Protein AF-A0A9Q1EXV3-F1 (afdb_monomer)

Radius of gyration: 51.75 Å; Cα contacts (8 Å, |Δi|>4): 127; chains: 1; bounding box: 90×43×145 Å

Secondary structure (DSSP, 8-state):
-HHHHHHHHHHHTT--TT--S--HHHHHHHTTS-SSHHHHHHHHHHHHHHHHT-TT--HHHHHHHHHHHHHHHHHHHHHHHHHHHHHHHHHHHHHHHHHHHHHHHHHHHHHHHHHHHHHHHTT--EEEEEE-S-TT-GGG-EEEEEE----SEEEEESTTTT--HHHHHHHHHHHHHHHTSTTSPEEEEE-S---TT----TT---------TTPPPGGG--HHHHHHHHHHHHHHHH--

Structure (mmCIF, N/CA/C/O backbone):
data_AF-A0A9Q1EXV3-F1
#
_entry.id   AF-A0A9Q1EXV3-F1
#
loop_
_atom_site.group_PDB
_atom_site.id
_atom_site.type_symbol
_atom_site.label_atom_id
_atom_site.label_alt_id
_atom_site.label_comp_id
_atom_site.label_asym_id
_atom_site.label_entity_id
_atom_site.label_seq_id
_atom_site.pdbx_PDB_ins_code
_atom_site.Cartn_x
_atom_site.Cartn_y
_atom_site.Cartn_z
_atom_site.occupancy
_atom_site.B_iso_or_equiv
_atom_site.auth_seq_id
_atom_site.auth_comp_id
_atom_site.auth_asym_id
_atom_site.auth_atom_id
_atom_site.pdbx_PDB_model_num
ATOM 1 N N . MET A 1 1 ? -59.662 -14.100 84.048 1.00 51.66 1 MET A N 1
ATOM 2 C CA . MET A 1 1 ? -59.036 -13.474 82.858 1.00 51.66 1 MET A CA 1
ATOM 3 C C . MET A 1 1 ? -57.680 -12.837 83.176 1.00 51.66 1 MET A C 1
ATOM 5 O O . MET A 1 1 ? -56.745 -13.067 82.423 1.00 51.66 1 MET A O 1
ATOM 9 N N . CYS A 1 2 ? -57.531 -12.110 84.291 1.00 56.88 2 CYS A N 1
ATOM 10 C CA . CYS A 1 2 ? -56.305 -11.353 84.589 1.00 56.88 2 CYS A CA 1
ATOM 11 C C . CYS A 1 2 ? -55.056 -12.191 84.931 1.00 56.88 2 CYS A C 1
ATOM 13 O O . CYS A 1 2 ? -53.964 -11.798 84.540 1.00 56.88 2 CYS A O 1
ATOM 15 N N . GLU A 1 3 ? -55.179 -13.355 85.583 1.00 68.06 3 GLU A N 1
ATOM 16 C CA . GLU A 1 3 ? -54.004 -14.194 85.910 1.00 68.06 3 GLU A CA 1
ATOM 17 C C . GLU A 1 3 ? -53.262 -14.705 84.665 1.00 68.06 3 GLU A C 1
ATOM 19 O O . GLU A 1 3 ? -52.033 -14.729 84.638 1.00 68.06 3 GLU A O 1
ATOM 24 N N . GLY A 1 4 ? -53.994 -15.066 83.605 1.00 73.69 4 GLY A N 1
ATOM 25 C CA . GLY A 1 4 ? -53.397 -15.530 82.349 1.00 73.69 4 GLY A CA 1
ATOM 26 C C . GLY A 1 4 ? -52.678 -14.416 81.584 1.00 73.69 4 GLY A C 1
ATOM 27 O O . GLY A 1 4 ? -51.602 -14.642 81.033 1.00 73.69 4 GLY A O 1
ATOM 28 N N . LEU A 1 5 ? -53.241 -13.203 81.594 1.00 76.25 5 LEU A N 1
ATOM 29 C CA . LEU A 1 5 ? -52.625 -12.022 80.982 1.00 76.25 5 LEU A CA 1
ATOM 30 C C . LEU A 1 5 ? -51.374 -11.586 81.747 1.00 76.25 5 LEU A C 1
ATOM 32 O O . LEU A 1 5 ? -50.358 -11.290 81.127 1.00 76.25 5 LEU A O 1
ATOM 36 N N . LEU A 1 6 ? -51.419 -11.625 83.081 1.00 72.38 6 LEU A N 1
ATOM 37 C CA . LEU A 1 6 ? -50.270 -11.307 83.924 1.00 72.38 6 LEU A CA 1
ATOM 38 C C . LEU A 1 6 ? -49.128 -12.309 83.719 1.00 72.38 6 LEU A C 1
ATOM 40 O O . LEU A 1 6 ? -47.974 -11.903 83.619 1.00 72.38 6 LEU A O 1
ATOM 44 N N . LYS A 1 7 ? -49.439 -13.607 83.604 1.00 76.94 7 LYS A N 1
ATOM 45 C CA . LYS A 1 7 ? -48.442 -14.641 83.297 1.00 76.94 7 LYS A CA 1
ATOM 46 C C . LYS A 1 7 ? -47.779 -14.391 81.939 1.00 76.94 7 LYS A C 1
ATOM 48 O O . LYS A 1 7 ? -46.559 -14.343 81.858 1.00 76.94 7 LYS A O 1
ATOM 53 N N . LYS A 1 8 ? -48.579 -14.125 80.903 1.00 78.56 8 LYS A N 1
ATOM 54 C CA . LYS A 1 8 ? -48.081 -13.835 79.552 1.00 78.56 8 LYS A CA 1
ATOM 55 C C . LYS A 1 8 ? -47.239 -12.554 79.497 1.00 78.56 8 LYS A C 1
ATOM 57 O O . LYS A 1 8 ? -46.225 -12.529 78.812 1.00 78.56 8 LYS A O 1
ATOM 62 N N . ALA A 1 9 ? -47.635 -11.508 80.223 1.00 74.44 9 ALA A N 1
ATOM 63 C CA . ALA A 1 9 ? -46.867 -10.269 80.318 1.00 74.44 9 ALA A CA 1
ATOM 64 C C . ALA A 1 9 ? -45.512 -10.489 81.009 1.00 74.44 9 ALA A C 1
ATOM 66 O O . ALA A 1 9 ? -44.501 -9.983 80.532 1.00 74.44 9 ALA A O 1
ATOM 67 N N . LYS A 1 10 ? -45.469 -11.293 82.082 1.00 77.12 10 LYS A N 1
ATOM 68 C CA . LYS A 1 10 ? -44.211 -11.671 82.745 1.00 77.12 10 LYS A CA 1
ATOM 69 C C . LYS A 1 10 ? -43.288 -12.459 81.818 1.00 77.12 10 LYS A C 1
ATOM 71 O O . LYS A 1 10 ? -42.109 -12.133 81.746 1.00 77.12 10 LYS A O 1
ATOM 76 N N . ASP A 1 11 ? -43.832 -13.411 81.064 1.00 78.94 11 ASP A N 1
ATOM 77 C CA . ASP A 1 11 ? -43.059 -14.206 80.104 1.00 78.94 11 ASP A CA 1
ATOM 78 C C . ASP A 1 11 ? -42.462 -13.323 78.986 1.00 78.94 11 ASP A C 1
ATOM 80 O O . ASP A 1 11 ? -41.287 -13.452 78.653 1.00 78.94 11 ASP A O 1
ATOM 84 N N . VAL A 1 12 ? -43.239 -12.379 78.436 1.00 79.31 12 VAL A N 1
ATOM 85 C CA . VAL A 1 12 ? -42.783 -11.451 77.376 1.00 79.31 12 VAL A CA 1
ATOM 86 C C . VAL A 1 12 ? -41.754 -10.444 77.893 1.00 79.31 12 VAL A C 1
ATOM 88 O O . VAL A 1 12 ? -40.794 -10.131 77.193 1.00 79.31 12 VAL A O 1
ATOM 91 N N . CYS A 1 13 ? -41.917 -9.966 79.126 1.00 76.94 13 CYS A N 1
ATOM 92 C CA . CYS A 1 13 ? -40.950 -9.087 79.785 1.00 76.94 13 CYS A CA 1
ATOM 93 C C . CYS A 1 13 ? -39.744 -9.849 80.370 1.00 76.94 13 CYS A C 1
ATOM 95 O O . CYS A 1 13 ? -38.928 -9.237 81.059 1.00 76.94 13 CYS A O 1
ATOM 97 N N . ASN A 1 14 ? -39.635 -11.161 80.111 1.00 75.94 14 ASN A N 1
ATOM 98 C CA . ASN A 1 14 ? -38.581 -12.052 80.598 1.00 75.94 14 ASN A CA 1
ATOM 99 C C . ASN A 1 14 ? -38.391 -11.996 82.133 1.00 75.94 14 ASN A C 1
ATOM 101 O O . ASN A 1 14 ? -37.267 -11.998 82.632 1.00 75.94 14 ASN A O 1
ATOM 105 N N . MET A 1 15 ? -39.500 -11.898 82.874 1.00 75.62 15 MET A N 1
ATOM 106 C CA . MET A 1 15 ? -39.543 -11.825 84.339 1.00 75.62 15 MET A CA 1
ATOM 107 C C . MET A 1 15 ? -39.702 -13.229 84.945 1.00 75.62 15 MET A C 1
ATOM 109 O O . MET A 1 15 ? -40.628 -13.962 84.592 1.00 75.62 15 MET A O 1
ATOM 113 N N . GLY A 1 16 ? -38.828 -13.608 85.881 1.00 72.88 16 GLY A N 1
ATOM 114 C CA . GLY A 1 16 ? -38.825 -14.926 86.522 1.00 72.88 16 GLY A CA 1
ATOM 115 C C . GLY A 1 16 ? -39.923 -15.125 87.580 1.00 72.88 16 GLY A C 1
ATOM 116 O O . GLY A 1 16 ? -40.639 -14.198 87.973 1.00 72.88 16 GLY A O 1
ATOM 117 N N . GLN A 1 17 ? -40.052 -16.358 88.094 1.00 60.47 17 GLN A N 1
ATOM 118 C CA . GLN A 1 17 ? -40.941 -16.680 89.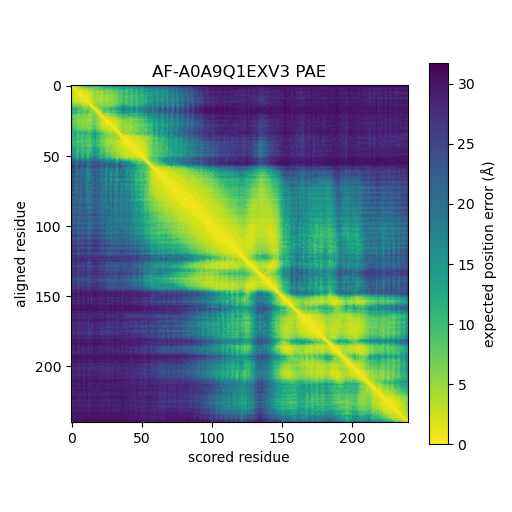223 1.00 60.47 17 GLN A CA 1
ATOM 119 C C . GLN A 1 17 ? -40.405 -16.055 90.522 1.00 60.47 17 GLN A C 1
ATOM 121 O O . GLN A 1 17 ? -39.678 -16.691 91.278 1.00 60.47 17 GLN A O 1
ATOM 126 N N . GLY A 1 18 ? -40.755 -14.794 90.768 1.00 65.50 18 GLY A N 1
ATOM 127 C CA . GLY A 1 18 ? -40.335 -14.046 91.956 1.00 65.50 18 GLY A CA 1
ATOM 128 C C . GLY A 1 18 ? -40.082 -12.564 91.693 1.00 65.50 18 GLY A C 1
ATOM 129 O O . GLY A 1 18 ? -40.074 -11.780 92.637 1.00 65.50 18 GLY A O 1
ATOM 130 N N . ASP A 1 19 ? -39.959 -12.166 90.425 1.00 67.31 19 ASP A N 1
ATOM 131 C CA . ASP A 1 19 ? -39.763 -10.766 90.065 1.00 67.31 19 ASP A CA 1
ATOM 132 C C . ASP A 1 19 ? -41.068 -9.977 90.227 1.00 67.31 19 ASP A C 1
ATOM 134 O O . ASP A 1 19 ? -42.124 -10.321 89.674 1.00 67.31 19 ASP A O 1
ATOM 138 N N . VAL A 1 20 ? -40.988 -8.911 91.028 1.00 65.56 20 VAL A N 1
ATOM 139 C CA . VAL A 1 20 ? -42.114 -8.017 91.344 1.00 65.56 20 VAL A CA 1
ATOM 140 C C . VAL A 1 20 ? -42.039 -6.715 90.538 1.00 65.56 20 VAL A C 1
ATOM 142 O O . VAL A 1 20 ? -43.069 -6.091 90.300 1.00 65.56 20 VAL A O 1
ATOM 145 N N . ALA A 1 21 ? -40.848 -6.327 90.067 1.00 70.12 21 ALA A N 1
ATOM 146 C CA . ALA A 1 21 ? -40.614 -5.072 89.355 1.00 70.12 21 ALA A CA 1
ATOM 147 C C . ALA A 1 21 ? -40.213 -5.314 87.894 1.00 70.12 21 ALA A C 1
ATOM 149 O O . ALA A 1 21 ? -39.339 -6.130 87.606 1.00 70.12 21 ALA A O 1
ATOM 150 N N . VAL A 1 22 ? -40.862 -4.593 86.977 1.00 73.75 22 VAL A N 1
ATOM 151 C CA . VAL A 1 22 ? -40.539 -4.600 85.544 1.00 73.75 22 VAL A CA 1
ATOM 152 C C . VAL A 1 22 ? -39.124 -4.028 85.350 1.00 73.75 22 VAL A C 1
ATOM 154 O O . VAL A 1 22 ? -38.805 -3.023 85.989 1.00 73.75 22 VAL A O 1
ATOM 157 N N . PRO A 1 23 ? -38.280 -4.621 84.483 1.00 80.12 23 PRO A N 1
ATOM 158 C CA . PRO A 1 23 ? -36.945 -4.105 84.192 1.00 80.12 23 PRO A CA 1
ATOM 159 C C . PRO A 1 23 ? -36.931 -2.600 83.887 1.00 80.12 23 PRO A C 1
ATOM 161 O O . PRO A 1 23 ? -37.773 -2.099 83.143 1.00 80.12 23 PRO A O 1
ATOM 164 N N . GLU A 1 24 ? -35.939 -1.884 84.415 1.00 76.62 24 GLU A N 1
ATOM 165 C CA . GLU A 1 24 ? -35.868 -0.413 84.377 1.00 76.62 24 GLU A CA 1
ATOM 166 C C . GLU A 1 24 ? -35.909 0.162 82.948 1.00 76.62 24 GLU A C 1
ATOM 168 O O . GLU A 1 24 ? -36.574 1.163 82.689 1.00 76.62 24 GLU A O 1
ATOM 173 N N . HIS A 1 25 ? -35.296 -0.536 81.984 1.00 77.44 25 HIS A N 1
ATOM 174 C CA . HIS A 1 25 ? -35.336 -0.167 80.565 1.00 77.44 25 HIS A CA 1
ATOM 175 C C . HIS A 1 25 ? -36.746 -0.249 79.957 1.00 77.44 25 HIS A C 1
ATOM 177 O O . HIS A 1 25 ? -37.114 0.584 79.130 1.00 77.44 25 HIS A O 1
ATOM 183 N N . LEU A 1 26 ? -37.554 -1.223 80.384 1.00 75.88 26 LEU A N 1
ATOM 184 C CA . LEU A 1 26 ? -38.948 -1.337 79.969 1.00 75.88 26 LEU A CA 1
ATOM 185 C C . LEU A 1 26 ? -39.803 -0.298 80.686 1.00 75.88 26 LEU A C 1
ATOM 187 O O . LEU A 1 26 ? -40.702 0.264 80.076 1.00 75.88 26 LEU A O 1
ATOM 191 N N . HIS A 1 27 ? -39.505 0.020 81.947 1.00 77.06 27 HIS A N 1
ATOM 192 C CA . HIS A 1 27 ? -40.224 1.066 82.669 1.00 77.06 27 HIS A CA 1
ATOM 193 C C . HIS A 1 27 ? -40.039 2.446 82.017 1.00 77.06 27 HIS A C 1
ATOM 195 O O . HIS A 1 27 ? -41.015 3.173 81.821 1.00 77.06 27 HIS A O 1
ATOM 201 N N . ALA A 1 28 ? -38.814 2.767 81.591 1.00 80.12 28 ALA A N 1
ATOM 202 C CA . ALA A 1 28 ? -38.524 3.972 80.818 1.00 80.12 28 ALA A CA 1
ATOM 203 C C . ALA A 1 28 ? -39.264 3.995 79.467 1.00 80.12 28 ALA A C 1
ATOM 205 O O . ALA A 1 28 ? -39.762 5.044 79.066 1.00 80.12 28 ALA A O 1
ATOM 206 N N . ALA A 1 29 ? -39.380 2.847 78.791 1.00 79.62 29 ALA A N 1
ATOM 207 C CA . ALA A 1 29 ? -40.107 2.729 77.526 1.00 79.62 29 ALA A CA 1
ATOM 208 C C . ALA A 1 29 ? -41.633 2.852 77.704 1.00 79.62 29 ALA A C 1
ATOM 210 O O . ALA A 1 29 ? -42.280 3.591 76.968 1.00 79.62 29 ALA A O 1
ATOM 211 N N . PHE A 1 30 ? -42.213 2.192 78.713 1.00 78.94 30 PHE A N 1
ATOM 212 C CA . PHE A 1 30 ? -43.647 2.269 79.015 1.00 78.94 30 PHE A CA 1
ATOM 213 C C . PHE A 1 30 ? -44.071 3.658 79.502 1.00 78.94 30 PHE A C 1
ATOM 215 O O . PHE A 1 30 ? -45.200 4.062 79.253 1.00 78.94 30 PHE A O 1
ATOM 222 N N . SER A 1 31 ? -43.168 4.418 80.129 1.00 79.88 31 SER A N 1
ATOM 223 C CA . SER A 1 31 ? -43.440 5.801 80.556 1.00 79.88 31 SER A CA 1
ATOM 224 C C . SER A 1 31 ? -43.590 6.786 79.389 1.00 79.88 31 SER A C 1
ATOM 226 O O . SER A 1 31 ? -44.081 7.893 79.590 1.00 79.88 31 SER A O 1
ATOM 228 N N . GLN A 1 32 ? -43.157 6.410 78.182 1.00 82.56 32 GLN A N 1
ATOM 229 C CA . GLN A 1 32 ? -43.327 7.211 76.963 1.00 82.56 32 GLN A CA 1
ATOM 230 C C . GLN A 1 32 ? -44.634 6.890 76.226 1.00 82.56 32 GLN A C 1
ATOM 232 O O . GLN A 1 32 ? -44.956 7.559 75.245 1.00 82.56 32 GLN A O 1
ATOM 237 N N . LEU A 1 33 ? -45.368 5.863 76.666 1.00 81.00 33 LEU A N 1
ATOM 238 C CA . LEU A 1 33 ? -46.620 5.444 76.049 1.00 81.00 33 LEU A CA 1
ATOM 239 C C . LEU A 1 33 ? -47.828 6.132 76.708 1.00 81.00 33 LEU A C 1
ATOM 241 O O . LEU A 1 33 ? -47.744 6.558 77.862 1.00 81.00 33 LEU A O 1
ATOM 245 N N . PRO A 1 34 ? -48.956 6.243 75.986 1.00 83.44 34 PRO A N 1
ATOM 246 C CA . PRO A 1 34 ? -50.179 6.829 76.519 1.00 83.44 34 PRO A CA 1
ATOM 247 C C . PRO A 1 34 ? -50.691 6.096 77.767 1.00 83.44 34 PRO A C 1
ATOM 249 O O . PRO A 1 34 ? -50.491 4.892 77.935 1.00 83.44 34 PRO A O 1
ATOM 252 N N . GLY A 1 35 ? -51.363 6.831 78.655 1.00 82.12 35 GLY A N 1
ATOM 253 C CA . GLY A 1 35 ? -51.758 6.338 79.978 1.00 82.12 35 GLY A CA 1
ATOM 254 C C . GLY A 1 35 ? -53.009 5.457 79.981 1.00 82.12 35 GLY A C 1
ATOM 255 O O . GLY A 1 35 ? -53.370 4.918 81.029 1.00 82.12 35 GLY A O 1
ATOM 256 N N . THR A 1 36 ? -53.684 5.320 78.837 1.00 86.19 36 THR A N 1
ATOM 257 C CA . THR A 1 36 ? -54.934 4.565 78.709 1.00 86.19 36 THR A CA 1
ATOM 258 C C . THR A 1 36 ? -54.850 3.512 77.608 1.00 86.19 36 THR A C 1
ATOM 260 O O . THR A 1 36 ? -54.187 3.697 76.588 1.00 86.19 36 THR A O 1
ATOM 263 N N . LEU A 1 37 ? -55.538 2.385 77.817 1.00 80.75 37 LEU A N 1
ATOM 264 C CA . LEU A 1 37 ? -55.629 1.309 76.824 1.00 80.75 37 LEU A CA 1
ATOM 265 C C . LEU A 1 37 ? -56.230 1.810 75.505 1.00 80.75 37 LEU A C 1
ATOM 267 O O . LEU A 1 37 ? -55.728 1.458 74.445 1.00 80.75 37 LEU A O 1
ATOM 271 N N . ASP A 1 38 ? -57.232 2.688 75.586 1.00 84.50 38 ASP A N 1
ATOM 272 C CA . ASP A 1 38 ? -57.909 3.248 74.416 1.00 84.50 38 ASP A CA 1
ATOM 273 C C . ASP A 1 38 ? -56.962 4.088 73.540 1.00 84.50 38 ASP A C 1
ATOM 275 O O . ASP A 1 38 ? -57.004 3.992 72.316 1.00 84.50 38 ASP A O 1
ATOM 279 N N . GLU A 1 39 ? -56.064 4.877 74.142 1.00 85.56 39 GLU A N 1
ATOM 280 C CA . GLU A 1 39 ? -55.060 5.656 73.402 1.00 85.56 39 GLU A CA 1
ATOM 281 C C . GLU A 1 39 ? -53.984 4.761 72.767 1.00 85.56 39 GLU A C 1
ATOM 283 O O . GLU A 1 39 ? -53.549 5.017 71.643 1.00 85.56 39 GLU A O 1
ATOM 288 N N . ILE A 1 40 ? -53.573 3.688 73.454 1.00 85.25 40 ILE A N 1
ATOM 289 C CA . ILE A 1 40 ? -52.629 2.700 72.908 1.00 85.25 40 ILE A CA 1
ATOM 290 C C . ILE A 1 40 ? -53.252 1.978 71.709 1.00 85.25 40 ILE A C 1
ATOM 292 O O . ILE A 1 40 ? -52.602 1.842 70.671 1.00 85.25 40 ILE A O 1
ATOM 296 N N . ASP A 1 41 ? -54.509 1.550 71.827 1.00 86.12 41 ASP A N 1
ATOM 297 C CA . ASP A 1 41 ? -55.235 0.893 70.740 1.00 86.12 41 ASP A CA 1
ATOM 298 C C . ASP A 1 41 ? -55.485 1.854 69.569 1.00 86.12 41 ASP A C 1
ATOM 300 O O . ASP A 1 41 ? -55.365 1.450 68.409 1.00 86.12 41 ASP A O 1
ATOM 304 N N . ALA A 1 42 ? -55.743 3.139 69.840 1.00 87.75 42 ALA A N 1
ATOM 305 C CA . ALA A 1 42 ? -55.858 4.170 68.811 1.00 87.75 42 ALA A CA 1
ATOM 306 C C . ALA A 1 42 ? -54.543 4.362 68.035 1.00 87.75 42 ALA A C 1
ATOM 308 O O . ALA A 1 42 ? -54.558 4.321 66.804 1.00 87.75 42 ALA A O 1
ATOM 309 N N . HIS A 1 43 ? -53.406 4.485 68.731 1.00 86.31 43 HIS A N 1
ATOM 310 C CA . HIS A 1 43 ? -52.082 4.588 68.102 1.00 86.31 43 HIS A CA 1
ATOM 311 C C . HIS A 1 43 ? -51.725 3.325 67.304 1.00 86.31 43 HIS A C 1
ATOM 313 O O . HIS A 1 43 ? -51.197 3.408 66.193 1.00 86.31 43 HIS A O 1
ATOM 319 N N . LEU A 1 44 ? -52.035 2.141 67.842 1.00 87.38 44 LEU A N 1
ATOM 320 C CA . LEU A 1 44 ? -51.820 0.871 67.149 1.00 87.38 44 LEU A CA 1
ATOM 321 C C . LEU A 1 44 ? -52.644 0.806 65.858 1.00 87.38 44 LEU A C 1
ATOM 323 O O . LEU A 1 44 ? -52.150 0.351 64.825 1.00 87.38 44 LEU A O 1
ATOM 327 N N . ASN A 1 45 ? -53.900 1.248 65.916 1.00 87.81 45 ASN A N 1
ATOM 328 C CA . ASN A 1 45 ? -54.802 1.242 64.774 1.00 87.81 45 ASN A CA 1
ATOM 329 C C . ASN A 1 45 ? -54.406 2.284 63.716 1.00 87.81 45 ASN A C 1
ATOM 331 O O . ASN A 1 45 ? -54.487 1.993 62.523 1.00 87.81 45 ASN A O 1
ATOM 335 N N . GLU A 1 46 ? -53.933 3.461 64.130 1.00 88.31 46 GLU A N 1
ATOM 336 C CA . GLU A 1 46 ? -53.386 4.486 63.236 1.00 88.31 46 GLU A CA 1
ATOM 337 C C . GLU A 1 46 ? -52.154 3.968 62.483 1.00 88.31 46 GLU A C 1
ATOM 339 O O . GLU A 1 46 ? -52.117 4.015 61.253 1.00 88.31 46 GLU A O 1
ATOM 344 N N . GLU A 1 47 ? -51.179 3.392 63.192 1.00 83.81 47 GLU A N 1
ATOM 345 C CA . GLU A 1 47 ? -49.969 2.840 62.573 1.00 83.81 47 GLU A CA 1
ATOM 346 C C . GLU A 1 47 ? -50.272 1.643 61.660 1.00 83.81 47 GLU A C 1
ATOM 348 O O . GLU A 1 47 ? -49.706 1.538 60.569 1.00 83.81 47 GLU A O 1
ATOM 353 N N . ARG A 1 48 ? -51.215 0.771 62.045 1.00 84.31 48 ARG A N 1
ATOM 354 C CA . ARG A 1 48 ? -51.693 -0.318 61.175 1.00 84.31 48 ARG A CA 1
ATOM 355 C C . ARG A 1 48 ? -52.358 0.216 59.915 1.00 84.31 48 ARG A C 1
ATOM 357 O O . ARG A 1 48 ? -51.994 -0.209 58.825 1.00 84.31 48 ARG A O 1
ATOM 364 N N . SER A 1 49 ? -53.255 1.190 60.048 1.00 82.19 49 SER A N 1
ATOM 365 C CA . SER A 1 49 ? -53.926 1.818 58.904 1.00 82.19 49 SER A CA 1
ATOM 366 C C . SER A 1 49 ? -52.914 2.488 57.969 1.00 82.19 49 SER A C 1
ATOM 368 O O . SER A 1 49 ? -53.040 2.408 56.748 1.00 82.19 49 SER A O 1
ATOM 370 N N . ARG A 1 50 ? -51.865 3.107 58.527 1.00 82.31 50 ARG A N 1
ATOM 371 C CA . ARG A 1 50 ? -50.786 3.743 57.760 1.00 82.31 50 ARG A CA 1
ATOM 372 C C . ARG A 1 50 ? -49.945 2.717 56.996 1.00 82.31 50 ARG A C 1
ATOM 374 O O . ARG A 1 50 ? -49.598 2.964 55.843 1.00 82.31 50 ARG A O 1
ATOM 381 N N . ALA A 1 51 ? -49.663 1.565 57.606 1.00 75.69 51 ALA A N 1
ATOM 382 C CA . ALA A 1 51 ? -48.979 0.449 56.955 1.00 75.69 51 ALA A CA 1
ATOM 383 C C . ALA A 1 51 ? -49.845 -0.212 55.866 1.00 75.69 51 ALA A C 1
ATOM 385 O O . ALA A 1 51 ? -49.348 -0.512 54.783 1.00 75.69 51 ALA A O 1
ATOM 386 N N . GLU A 1 52 ? -51.144 -0.384 56.113 1.00 73.81 52 GLU A N 1
ATOM 387 C CA . GLU A 1 52 ? -52.101 -0.952 55.153 1.00 73.81 52 GLU A CA 1
ATOM 388 C C . GLU A 1 52 ? -52.354 -0.025 53.952 1.00 73.81 52 GLU A C 1
ATOM 390 O O . GLU A 1 52 ? -52.566 -0.500 52.836 1.00 73.81 52 GLU A O 1
ATOM 395 N N . CYS A 1 53 ? -52.247 1.297 54.134 1.00 69.62 53 CYS A N 1
ATOM 396 C CA . CYS A 1 53 ? -52.283 2.267 53.033 1.00 69.62 53 CYS A CA 1
ATOM 397 C C . CYS A 1 53 ? -51.076 2.163 52.079 1.00 69.62 53 CYS A C 1
ATOM 399 O O . CYS A 1 53 ? -51.113 2.739 50.987 1.00 69.62 53 CYS A O 1
ATOM 401 N N . PHE A 1 54 ? -50.017 1.426 52.438 1.00 65.81 54 PHE A N 1
ATOM 402 C CA . PHE A 1 54 ? -48.830 1.225 51.604 1.00 65.81 54 PHE A CA 1
ATOM 403 C C . PHE A 1 54 ? -49.088 0.177 50.503 1.00 65.81 54 PHE A C 1
ATOM 405 O O . PHE A 1 54 ? -48.498 -0.896 50.449 1.00 65.81 54 PHE A O 1
ATOM 412 N N . THR A 1 55 ? -49.994 0.504 49.583 1.00 61.97 55 THR A N 1
ATOM 413 C CA . THR A 1 55 ? -50.477 -0.380 48.502 1.00 61.97 55 THR A CA 1
ATOM 414 C C . THR A 1 55 ? -49.473 -0.601 47.358 1.00 61.97 55 THR A C 1
ATOM 416 O O . THR A 1 55 ? -49.734 -1.389 46.452 1.00 61.97 55 THR A O 1
ATOM 419 N N . GLY A 1 56 ? -48.319 0.077 47.387 1.00 60.25 56 GLY A N 1
ATOM 420 C CA . GLY A 1 56 ? -47.320 0.065 46.310 1.00 60.25 56 GLY A CA 1
ATOM 421 C C . GLY A 1 56 ? -46.150 -0.910 46.485 1.00 60.25 56 GLY A C 1
ATOM 422 O O . GLY A 1 56 ? -45.412 -1.132 45.528 1.00 60.25 56 GLY A O 1
ATOM 423 N N . VAL A 1 57 ? -45.960 -1.502 47.669 1.00 61.34 57 VAL A N 1
ATOM 424 C CA . VAL A 1 57 ? -44.881 -2.476 47.912 1.00 61.34 57 VAL A CA 1
ATOM 425 C C . VAL A 1 57 ? -45.492 -3.843 48.150 1.00 61.34 57 VAL A C 1
ATOM 427 O O . VAL A 1 57 ? -45.774 -4.253 49.272 1.00 61.34 57 VAL A O 1
ATOM 430 N N . SER A 1 58 ? -45.719 -4.548 47.046 1.00 70.12 58 SER A N 1
ATOM 431 C CA . SER A 1 58 ? -46.026 -5.972 47.070 1.00 70.12 58 SER A CA 1
ATOM 432 C C . SER A 1 58 ? -44.733 -6.783 46.969 1.00 70.12 58 SER A C 1
ATOM 434 O O . SER A 1 58 ? -43.736 -6.326 46.403 1.00 70.12 58 SER A O 1
ATOM 436 N N . ALA A 1 59 ? -44.749 -8.016 47.480 1.00 77.56 59 ALA A N 1
ATOM 437 C CA . ALA A 1 59 ? -43.620 -8.940 47.345 1.00 77.56 59 ALA A CA 1
ATOM 438 C C . ALA A 1 59 ? -43.193 -9.135 45.874 1.00 77.56 59 ALA A C 1
ATOM 440 O O . ALA A 1 59 ? -42.006 -9.275 45.595 1.00 77.56 59 ALA A O 1
ATOM 441 N N . ALA A 1 60 ? -44.141 -9.043 44.934 1.00 81.75 60 ALA A N 1
ATOM 442 C CA . ALA A 1 60 ? -43.881 -9.134 43.499 1.00 81.75 60 ALA A CA 1
ATOM 443 C C . ALA A 1 60 ? -43.022 -7.973 42.963 1.00 81.75 60 ALA A C 1
ATOM 445 O O . ALA A 1 60 ? -42.172 -8.194 42.106 1.00 81.75 60 ALA A O 1
ATOM 446 N N . VAL A 1 61 ? -43.191 -6.749 43.483 1.00 81.94 61 VAL A N 1
ATOM 447 C CA . VAL A 1 61 ? -42.374 -5.586 43.081 1.00 81.94 61 VAL A CA 1
ATOM 448 C C . VAL A 1 61 ? -40.929 -5.748 43.554 1.00 81.94 61 VAL A C 1
ATOM 450 O O . VAL A 1 61 ? -39.995 -5.433 42.818 1.00 81.94 61 VAL A O 1
ATOM 453 N N . VAL A 1 62 ? -40.732 -6.280 44.764 1.00 85.06 62 VAL A N 1
ATOM 454 C CA . VAL A 1 62 ? -39.394 -6.578 45.299 1.00 85.06 62 VAL A CA 1
ATOM 455 C C . VAL A 1 62 ? -38.724 -7.696 44.493 1.00 85.06 62 VAL A C 1
ATOM 457 O O . VAL A 1 62 ? -37.547 -7.584 44.147 1.00 85.06 62 VAL A O 1
ATOM 460 N N . GLU A 1 63 ? -39.473 -8.743 44.139 1.00 88.44 63 GLU A N 1
ATOM 461 C CA . GLU A 1 63 ? -38.980 -9.842 43.305 1.00 88.44 63 GLU A CA 1
ATOM 462 C C . GLU A 1 63 ? -38.601 -9.354 41.898 1.00 88.44 63 GLU A C 1
ATOM 464 O O . GLU A 1 63 ? -37.499 -9.639 41.425 1.00 88.44 63 GLU A O 1
ATOM 469 N N . GLU A 1 64 ? -39.440 -8.538 41.256 1.00 89.81 64 GLU A N 1
ATOM 470 C CA . GLU A 1 64 ? -39.144 -7.961 39.943 1.00 89.81 64 GLU A CA 1
ATOM 471 C C . GLU A 1 64 ? -37.924 -7.031 39.982 1.00 89.81 64 GLU A C 1
ATOM 473 O O . GLU A 1 64 ? -37.048 -7.132 39.120 1.00 89.81 64 GLU A O 1
ATOM 478 N N . TYR A 1 65 ? -37.824 -6.162 40.991 1.00 90.31 65 TYR A N 1
ATOM 479 C CA . TYR A 1 65 ? -36.648 -5.317 41.193 1.00 90.31 65 TYR A CA 1
ATOM 480 C C . TYR A 1 65 ? -35.378 -6.161 41.3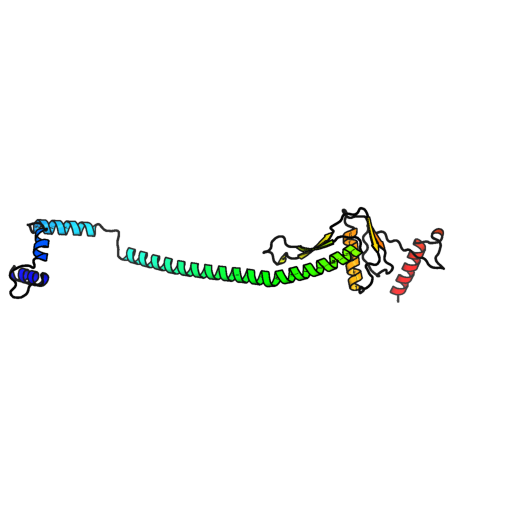55 1.00 90.31 65 TYR A C 1
ATOM 482 O O . TYR A 1 65 ? -34.366 -5.885 40.706 1.00 90.31 65 TYR A O 1
ATOM 490 N N . SER A 1 66 ? -35.436 -7.221 42.166 1.00 91.75 66 SER A N 1
ATOM 491 C CA . SER A 1 66 ? -34.296 -8.118 42.375 1.00 91.75 66 SER A CA 1
ATOM 492 C C . SER A 1 66 ? -33.884 -8.835 41.083 1.00 91.75 66 SER A C 1
ATOM 494 O O . SER A 1 66 ? -32.694 -8.915 40.774 1.00 91.75 66 SER A O 1
ATOM 496 N N . LYS A 1 67 ? -34.861 -9.268 40.273 1.00 95.31 67 LYS A N 1
ATOM 497 C CA . LYS A 1 67 ? -34.631 -9.895 38.969 1.00 95.31 67 LYS A CA 1
ATOM 498 C C . LYS A 1 67 ? -33.977 -8.924 37.989 1.00 95.31 67 LYS A C 1
ATOM 500 O O . LYS A 1 67 ? -32.971 -9.274 37.382 1.00 95.31 67 LYS A O 1
ATOM 505 N N . ARG A 1 68 ? -34.508 -7.703 37.869 1.00 95.06 68 ARG A N 1
ATOM 506 C CA . ARG A 1 68 ? -33.950 -6.662 36.987 1.00 95.06 68 ARG A CA 1
ATOM 507 C C . ARG A 1 68 ? -32.548 -6.245 37.415 1.00 95.06 6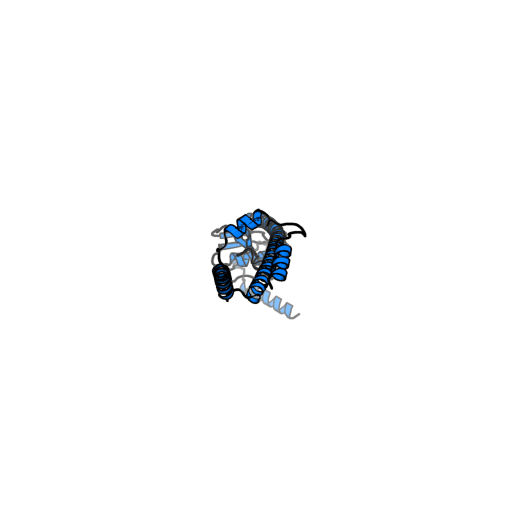8 ARG A C 1
ATOM 509 O O . ARG A 1 68 ? -31.698 -6.032 36.562 1.00 95.06 68 ARG A O 1
ATOM 516 N N . THR A 1 69 ? -32.298 -6.147 38.721 1.00 95.38 69 THR A N 1
ATOM 517 C CA . THR A 1 69 ? -30.964 -5.825 39.254 1.00 95.38 69 THR A CA 1
ATOM 518 C C . THR A 1 69 ? -29.950 -6.880 38.824 1.00 95.38 69 THR A C 1
ATOM 520 O O . THR A 1 69 ? -28.894 -6.531 38.307 1.00 95.38 69 THR A O 1
ATOM 523 N N . ARG A 1 70 ? -30.313 -8.164 38.940 1.00 96.00 70 ARG A N 1
ATOM 524 C CA . ARG A 1 70 ? -29.471 -9.279 38.493 1.00 96.00 70 ARG A CA 1
ATOM 525 C C . ARG A 1 70 ? -29.236 -9.268 36.983 1.00 96.00 70 ARG A C 1
ATOM 527 O O . ARG A 1 70 ? -28.113 -9.438 36.538 1.00 96.00 70 ARG A O 1
ATOM 534 N N . GLU A 1 71 ? -30.282 -9.017 36.203 1.00 97.56 71 GLU A N 1
ATOM 535 C CA . GLU A 1 71 ? -30.184 -8.946 34.741 1.00 97.56 71 GLU A CA 1
ATOM 536 C C . GLU A 1 71 ? -29.281 -7.793 34.276 1.00 97.56 71 GLU A C 1
ATOM 538 O O . GLU A 1 71 ? -28.479 -7.966 33.362 1.00 97.56 71 GLU A O 1
ATOM 543 N N .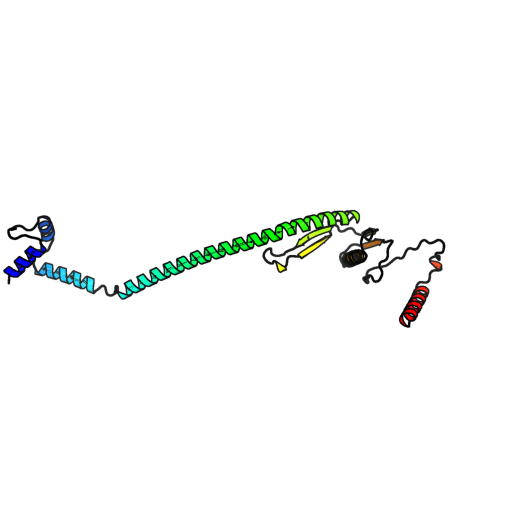 ILE A 1 72 ? -29.355 -6.629 34.931 1.00 96.94 72 ILE A N 1
ATOM 544 C CA . ILE A 1 72 ? -28.441 -5.506 34.675 1.00 96.94 72 ILE A CA 1
ATOM 545 C C . ILE A 1 72 ? -26.999 -5.903 34.995 1.00 96.94 72 ILE A C 1
ATOM 547 O O . ILE A 1 72 ? -26.094 -5.558 34.235 1.00 96.94 72 ILE A O 1
ATOM 551 N N . GLU A 1 73 ? -26.777 -6.610 36.100 1.00 97.12 73 GLU A N 1
ATOM 552 C CA . GLU A 1 73 ? -25.449 -7.058 36.517 1.00 97.12 73 GLU A CA 1
ATOM 553 C C . GLU A 1 73 ? -24.848 -8.045 35.500 1.00 97.12 73 GLU A C 1
ATOM 555 O O . GLU A 1 73 ? -23.740 -7.814 35.006 1.00 97.12 73 GLU A O 1
ATOM 560 N N . ASP A 1 74 ? -25.625 -9.048 35.080 1.00 97.25 74 ASP A N 1
ATOM 561 C CA . ASP A 1 74 ? -25.230 -10.034 34.066 1.00 97.25 74 ASP A CA 1
ATOM 562 C C . ASP A 1 74 ? -24.925 -9.363 32.710 1.00 97.25 74 ASP A C 1
ATOM 564 O O . ASP A 1 74 ? -23.869 -9.593 32.112 1.00 97.25 74 ASP A O 1
ATOM 568 N N . LEU A 1 75 ? -25.806 -8.469 32.239 1.00 97.38 75 LEU A N 1
ATOM 569 C CA . LEU A 1 75 ? -25.607 -7.730 30.985 1.00 97.38 75 LEU A CA 1
ATOM 570 C C . LEU A 1 75 ? -24.387 -6.806 31.045 1.00 97.38 75 LEU A C 1
ATOM 572 O O . LEU A 1 75 ? -23.670 -6.656 30.052 1.00 97.38 75 LEU A O 1
ATOM 576 N N . THR A 1 76 ? -24.136 -6.183 32.197 1.00 96.75 76 THR A N 1
ATOM 577 C CA . THR A 1 76 ? -22.961 -5.325 32.394 1.00 96.75 76 THR A CA 1
ATOM 578 C C . THR A 1 76 ? -21.682 -6.154 32.317 1.00 96.75 76 THR A C 1
ATOM 580 O O . THR A 1 76 ? -20.729 -5.747 31.651 1.00 96.75 76 THR A O 1
ATOM 583 N N . GLN A 1 77 ? -21.669 -7.342 32.924 1.00 97.69 77 GLN A N 1
ATOM 584 C CA . GLN A 1 77 ? -20.534 -8.257 32.845 1.00 97.69 77 GLN A CA 1
ATOM 585 C C . GLN A 1 77 ? -20.279 -8.737 31.408 1.00 97.69 77 GLN A C 1
ATOM 587 O O . GLN A 1 77 ? -19.133 -8.703 30.949 1.00 97.69 77 GLN A O 1
ATOM 592 N N . GLU A 1 78 ? -21.327 -9.128 30.678 1.00 97.88 78 GLU A N 1
ATOM 593 C CA . GLU A 1 78 ? -21.214 -9.551 29.275 1.00 97.88 78 GLU A CA 1
ATOM 594 C C . GLU A 1 78 ? -20.680 -8.413 28.389 1.00 97.88 78 GLU A C 1
ATOM 596 O O . GLU A 1 78 ? -19.843 -8.626 27.508 1.00 97.88 78 GLU A O 1
ATOM 601 N N . LEU A 1 79 ? -21.126 -7.181 28.636 1.00 97.81 79 LEU A N 1
ATOM 602 C CA . LEU A 1 79 ? -20.679 -6.001 27.904 1.00 97.81 79 LEU A CA 1
ATOM 603 C C . LEU A 1 79 ? -19.197 -5.695 28.165 1.00 97.81 79 LEU A C 1
ATOM 605 O O . LEU A 1 79 ? -18.462 -5.403 27.219 1.00 97.81 79 LEU A O 1
ATOM 609 N N . GLU A 1 80 ? -18.734 -5.818 29.409 1.00 97.62 80 GLU A N 1
ATOM 610 C CA . GLU A 1 80 ? -17.316 -5.663 29.758 1.00 97.62 80 GLU A CA 1
ATOM 611 C C . GLU A 1 80 ? -16.438 -6.786 29.183 1.00 97.62 80 GLU A C 1
ATOM 613 O O . GLU A 1 80 ? -15.293 -6.557 28.786 1.00 97.62 80 GLU A O 1
ATOM 618 N N . GLU A 1 81 ? -16.954 -8.008 29.069 1.00 97.94 81 GLU A N 1
ATOM 619 C CA . GLU A 1 81 ? -16.265 -9.086 28.357 1.00 97.94 81 GLU A CA 1
ATOM 620 C C . GLU A 1 81 ? -16.180 -8.824 26.848 1.00 97.94 81 GLU A C 1
ATOM 622 O O . GLU A 1 81 ? -15.094 -8.897 26.267 1.00 97.94 81 GLU A O 1
ATOM 627 N N . LYS A 1 82 ? -17.292 -8.444 26.208 1.00 97.44 82 LYS A N 1
ATOM 628 C CA . LYS A 1 82 ? -17.308 -8.111 24.776 1.00 97.44 82 LYS A CA 1
ATOM 629 C C . LYS A 1 82 ? -16.389 -6.939 24.448 1.00 97.44 82 LYS A C 1
ATOM 631 O O . LYS A 1 82 ? -15.703 -7.002 23.430 1.00 97.44 82 LYS A O 1
ATOM 636 N N . LYS A 1 83 ? -16.324 -5.911 25.301 1.00 97.88 83 LYS A N 1
ATOM 637 C CA . LYS A 1 83 ? -15.361 -4.805 25.158 1.00 97.88 83 LYS A CA 1
ATOM 638 C C . LYS A 1 83 ? -13.919 -5.303 25.194 1.00 97.88 83 LYS A C 1
ATOM 640 O O . LYS A 1 83 ? -13.172 -5.021 24.264 1.00 97.88 83 LYS A O 1
ATOM 645 N N . ARG A 1 84 ? -13.554 -6.107 26.201 1.00 97.81 84 ARG A N 1
ATOM 646 C CA . ARG A 1 84 ? -12.202 -6.690 26.304 1.00 97.81 84 ARG A CA 1
ATOM 647 C C . ARG A 1 84 ? -11.836 -7.511 25.071 1.00 97.81 84 ARG A C 1
ATOM 649 O O . ARG A 1 84 ? -10.728 -7.382 24.556 1.00 97.81 84 ARG A O 1
ATOM 656 N N . ASN A 1 85 ? -12.771 -8.315 24.570 1.00 97.69 85 ASN A N 1
ATOM 657 C CA . ASN A 1 85 ? -12.559 -9.098 23.355 1.00 97.69 85 ASN A CA 1
ATOM 658 C C . ASN A 1 85 ? -12.371 -8.197 22.127 1.00 97.69 85 ASN A C 1
ATOM 660 O O . ASN A 1 85 ? -11.476 -8.439 21.323 1.00 97.69 85 ASN A O 1
ATOM 664 N N . LEU A 1 86 ? -13.175 -7.139 21.993 1.00 96.81 86 LEU A N 1
ATOM 665 C CA . LEU A 1 86 ? -13.057 -6.166 20.906 1.00 96.81 86 LEU A CA 1
ATOM 666 C C . LEU A 1 86 ? -11.682 -5.483 20.924 1.00 96.81 86 LEU A C 1
ATOM 668 O O . LEU A 1 86 ? -11.029 -5.399 19.882 1.00 96.81 86 LEU A O 1
ATOM 672 N N . ASP A 1 87 ? -11.208 -5.070 22.098 1.00 97.06 87 ASP A N 1
ATOM 673 C CA . ASP A 1 87 ? -9.885 -4.464 22.254 1.00 97.06 87 ASP A CA 1
ATOM 674 C C . ASP A 1 87 ? -8.760 -5.450 21.906 1.00 97.06 87 ASP A C 1
ATOM 676 O O . ASP A 1 87 ? -7.829 -5.093 21.178 1.00 97.06 87 ASP A O 1
ATOM 680 N N . ALA A 1 88 ? -8.884 -6.714 22.319 1.00 97.12 88 ALA A N 1
ATOM 681 C CA . ALA A 1 88 ? -7.944 -7.767 21.940 1.00 97.12 88 ALA A CA 1
ATOM 682 C C . ALA A 1 88 ? -7.915 -8.000 20.416 1.00 97.12 88 ALA A C 1
ATOM 684 O O . ALA A 1 88 ? -6.837 -8.098 19.822 1.00 97.12 88 ALA A O 1
ATOM 685 N N . TYR A 1 89 ? -9.078 -8.032 19.754 1.00 95.94 89 TYR A N 1
ATOM 686 C CA . TYR A 1 89 ? -9.153 -8.157 18.295 1.00 95.94 89 TYR A CA 1
ATOM 687 C C . TYR A 1 89 ? -8.536 -6.953 17.583 1.00 95.94 89 TYR A C 1
ATOM 689 O O . TYR A 1 89 ? -7.773 -7.136 16.634 1.00 95.94 89 TYR A O 1
ATOM 697 N N . ARG A 1 90 ? -8.800 -5.728 18.052 1.00 94.25 90 ARG A N 1
ATOM 698 C CA . ARG A 1 90 ? -8.171 -4.512 17.509 1.00 94.25 90 ARG A CA 1
ATOM 699 C C . ARG A 1 90 ? -6.653 -4.568 17.616 1.00 94.25 90 ARG A C 1
ATOM 701 O O . ARG A 1 90 ? -5.965 -4.258 16.644 1.00 94.25 90 ARG A O 1
ATOM 708 N N . GLN A 1 91 ? -6.134 -5.005 18.760 1.00 96.00 91 GLN A N 1
ATOM 709 C CA . GLN A 1 91 ? -4.697 -5.153 18.958 1.00 96.00 91 GLN A CA 1
ATOM 710 C C . GLN A 1 91 ? -4.102 -6.201 18.011 1.00 96.00 91 GLN A C 1
ATOM 712 O O . GLN A 1 91 ? -3.074 -5.948 17.384 1.00 96.00 91 GLN A O 1
ATOM 717 N N . SER A 1 92 ? -4.773 -7.344 17.852 1.00 96.56 92 SER A N 1
ATOM 718 C CA . SER A 1 92 ? -4.346 -8.397 16.926 1.00 96.56 92 SER A CA 1
ATOM 719 C C . SER A 1 92 ? -4.307 -7.909 15.473 1.00 96.56 92 SER A C 1
ATOM 721 O O . SER A 1 92 ? -3.314 -8.136 14.780 1.00 96.56 92 SER A O 1
ATOM 723 N N . ILE A 1 93 ? -5.333 -7.173 15.029 1.00 93.19 93 ILE A N 1
ATOM 724 C CA . ILE A 1 93 ? -5.380 -6.574 13.687 1.00 93.19 93 ILE A CA 1
ATOM 725 C C . ILE A 1 93 ? -4.227 -5.582 13.500 1.00 93.19 93 ILE A C 1
ATOM 727 O O . ILE A 1 93 ? -3.533 -5.640 12.485 1.00 93.19 93 ILE A O 1
ATOM 731 N N . SER A 1 94 ? -3.976 -4.712 14.484 1.00 92.50 94 SER A N 1
ATOM 732 C CA . SER A 1 94 ? -2.873 -3.745 14.423 1.00 92.50 94 SER A CA 1
ATOM 733 C C . SER A 1 94 ? -1.515 -4.439 14.322 1.00 92.50 94 SER A C 1
ATOM 735 O O . SER A 1 94 ? -0.692 -4.083 13.481 1.00 92.50 94 SER A O 1
ATOM 737 N N . GLN A 1 95 ? -1.296 -5.481 15.126 1.00 95.62 95 GLN A N 1
ATOM 738 C CA . GLN A 1 95 ? -0.051 -6.241 15.107 1.00 95.62 95 GLN A CA 1
ATOM 739 C C . GLN A 1 95 ? 0.157 -6.951 13.765 1.00 95.62 95 GLN A C 1
ATOM 741 O O . GLN A 1 95 ? 1.258 -6.920 13.209 1.00 95.62 95 GLN A O 1
ATOM 746 N N . ALA A 1 96 ? -0.893 -7.567 13.216 1.00 93.31 96 ALA A N 1
ATOM 747 C CA . ALA A 1 96 ? -0.838 -8.195 11.902 1.00 93.31 96 ALA A CA 1
ATOM 748 C C . ALA A 1 96 ? -0.539 -7.164 10.797 1.00 93.31 96 ALA A C 1
ATOM 750 O O . ALA A 1 96 ? 0.338 -7.406 9.963 1.00 93.31 96 ALA A O 1
ATOM 751 N N . LYS A 1 97 ? -1.195 -5.992 10.837 1.00 91.81 97 LYS A N 1
ATOM 752 C CA . LYS A 1 97 ? -0.943 -4.872 9.917 1.00 91.81 97 LYS A CA 1
ATOM 753 C C . LYS A 1 97 ? 0.519 -4.443 9.960 1.00 91.81 97 LYS A C 1
ATOM 755 O O . LYS A 1 97 ? 1.144 -4.366 8.910 1.00 91.81 97 LYS A O 1
ATOM 760 N N . GLU A 1 98 ? 1.087 -4.199 11.137 1.00 92.69 98 GLU A N 1
ATOM 761 C CA . GLU A 1 98 ? 2.485 -3.761 11.270 1.00 92.69 98 GLU A CA 1
ATOM 762 C C . GLU A 1 98 ? 3.484 -4.827 10.812 1.00 92.69 98 GLU A C 1
ATOM 764 O O . GLU A 1 98 ? 4.447 -4.515 10.105 1.00 92.69 98 GLU A O 1
ATOM 769 N N . THR A 1 99 ? 3.227 -6.088 11.167 1.00 95.06 99 THR A N 1
ATOM 770 C CA . THR A 1 99 ? 4.078 -7.229 10.795 1.00 95.06 99 THR A CA 1
ATOM 771 C C . THR A 1 99 ? 4.163 -7.396 9.279 1.00 95.06 99 THR A C 1
ATOM 773 O O . THR A 1 99 ? 5.211 -7.766 8.759 1.00 95.06 99 THR A O 1
ATOM 776 N N . TRP A 1 100 ? 3.081 -7.099 8.559 1.00 93.00 100 TRP A N 1
ATOM 777 C CA . TRP A 1 100 ? 3.045 -7.140 7.099 1.00 93.00 100 TRP A CA 1
ATOM 778 C C . TRP A 1 100 ? 3.547 -5.841 6.444 1.00 93.00 100 TRP A C 1
ATOM 780 O O . TRP A 1 100 ? 4.357 -5.881 5.515 1.00 93.00 100 TRP A O 1
ATOM 790 N N . LEU A 1 101 ? 3.089 -4.683 6.925 1.00 91.56 101 LEU A N 1
ATOM 791 C CA . LEU A 1 101 ? 3.294 -3.393 6.268 1.00 91.56 101 LEU A CA 1
ATOM 792 C C . LEU A 1 101 ? 4.737 -2.896 6.389 1.00 91.56 101 LEU A C 1
ATOM 794 O O . LEU A 1 101 ? 5.260 -2.312 5.441 1.00 91.56 101 LEU A O 1
ATOM 798 N N . ASN A 1 102 ? 5.399 -3.120 7.526 1.00 93.69 102 ASN A N 1
ATOM 799 C CA . ASN A 1 102 ? 6.756 -2.613 7.743 1.00 93.69 102 ASN A CA 1
ATOM 800 C C . ASN A 1 102 ? 7.792 -3.294 6.827 1.00 93.69 102 ASN A C 1
ATOM 802 O O . ASN A 1 102 ? 8.532 -2.571 6.153 1.00 93.69 102 ASN A O 1
ATOM 806 N N . PRO A 1 103 ? 7.829 -4.638 6.702 1.00 94.94 103 PRO A N 1
ATOM 807 C CA . PRO A 1 103 ? 8.697 -5.293 5.724 1.00 94.94 103 PRO A CA 1
ATOM 808 C C . PRO A 1 103 ? 8.378 -4.890 4.282 1.00 94.94 103 PRO A C 1
ATOM 810 O O . PRO A 1 103 ? 9.292 -4.702 3.481 1.00 94.94 103 PRO A O 1
ATOM 813 N N . LEU A 1 104 ? 7.094 -4.711 3.948 1.00 92.94 104 LEU A N 1
ATOM 814 C CA . LEU A 1 104 ? 6.684 -4.260 2.618 1.00 92.94 104 LEU A CA 1
ATOM 815 C C . LEU A 1 104 ? 7.216 -2.852 2.308 1.00 92.94 104 LEU A C 1
ATOM 817 O O . LEU A 1 104 ? 7.764 -2.634 1.230 1.00 92.94 104 LEU A O 1
ATOM 821 N N . LYS A 1 105 ? 7.108 -1.916 3.259 1.00 92.06 105 LYS A N 1
ATOM 822 C CA . LYS A 1 105 ? 7.681 -0.567 3.136 1.00 92.06 105 LYS A CA 1
ATOM 823 C C . LYS A 1 105 ? 9.193 -0.620 2.929 1.00 92.06 105 LYS A C 1
ATOM 825 O O . LYS A 1 105 ? 9.686 0.012 2.005 1.00 92.06 105 LYS A O 1
ATOM 830 N N . GLN A 1 106 ? 9.914 -1.423 3.714 1.00 93.88 106 GLN A N 1
ATOM 831 C CA . GLN A 1 106 ? 11.365 -1.590 3.555 1.00 93.88 106 GLN A CA 1
ATOM 832 C C . GLN A 1 106 ? 11.745 -2.158 2.184 1.00 93.88 106 GLN A C 1
ATOM 834 O O . GLN A 1 106 ? 12.716 -1.713 1.576 1.00 93.88 106 GLN A O 1
ATOM 839 N N . LEU A 1 107 ? 10.984 -3.132 1.680 1.00 93.62 107 LEU A N 1
ATOM 840 C CA . LEU A 1 107 ? 11.205 -3.684 0.348 1.00 93.62 107 LEU A CA 1
ATOM 841 C C . LEU A 1 107 ? 10.998 -2.617 -0.733 1.00 93.62 107 LEU A C 1
ATOM 843 O O . LEU A 1 107 ? 11.797 -2.520 -1.661 1.00 93.62 107 LEU A O 1
ATOM 847 N N . ILE A 1 108 ? 9.941 -1.815 -0.609 1.00 92.88 108 ILE A N 1
ATOM 848 C CA . ILE A 1 108 ? 9.645 -0.739 -1.557 1.00 92.88 108 ILE A CA 1
ATOM 849 C C . ILE A 1 108 ? 10.706 0.355 -1.495 1.00 92.88 108 ILE A C 1
ATOM 851 O O . ILE A 1 108 ? 11.111 0.826 -2.549 1.00 92.88 108 ILE A O 1
ATOM 855 N N . GLU A 1 109 ? 11.232 0.682 -0.316 1.00 92.12 109 GLU A N 1
ATOM 856 C CA . GLU A 1 109 ? 12.362 1.605 -0.160 1.00 92.12 109 GLU A CA 1
ATOM 857 C C . GLU A 1 109 ? 13.593 1.110 -0.941 1.00 92.12 109 GLU A C 1
ATOM 859 O O . GLU A 1 109 ? 14.153 1.837 -1.756 1.00 92.12 109 GLU A O 1
ATOM 864 N N . GLN A 1 110 ? 13.958 -0.169 -0.793 1.00 93.44 110 GLN A N 1
ATOM 865 C CA . GLN A 1 110 ? 15.076 -0.762 -1.539 1.00 93.44 110 GLN A CA 1
ATOM 866 C C . GLN A 1 110 ? 14.832 -0.781 -3.054 1.00 93.44 110 GLN A C 1
ATOM 868 O O . GLN A 1 110 ? 15.767 -0.633 -3.848 1.00 93.44 110 GLN A O 1
ATOM 873 N N . ILE A 1 111 ? 13.583 -1.001 -3.476 1.00 90.81 111 ILE A N 1
ATOM 874 C CA . ILE A 1 111 ? 13.196 -0.900 -4.887 1.00 90.81 111 ILE A CA 1
ATOM 875 C C . ILE A 1 111 ? 13.334 0.549 -5.352 1.00 90.81 111 ILE A C 1
ATOM 877 O O . ILE A 1 111 ? 13.880 0.778 -6.427 1.00 90.81 111 ILE A O 1
ATOM 881 N N . ASN A 1 112 ? 12.880 1.510 -4.550 1.00 90.50 112 ASN A N 1
ATOM 882 C CA . ASN A 1 112 ? 12.924 2.930 -4.855 1.00 90.50 112 ASN A CA 1
ATOM 883 C C . ASN A 1 112 ? 14.360 3.444 -4.986 1.00 90.50 112 ASN A C 1
ATOM 885 O O . ASN A 1 112 ? 14.633 4.195 -5.915 1.00 90.50 112 ASN A O 1
ATOM 889 N N . GLU A 1 113 ? 15.291 3.009 -4.134 1.00 90.56 113 GLU A N 1
ATOM 890 C CA . GLU A 1 113 ? 16.715 3.352 -4.260 1.00 90.56 113 GLU A CA 1
ATOM 891 C C . GLU A 1 113 ? 17.286 2.871 -5.599 1.00 90.56 113 GLU A C 1
ATOM 893 O O . GLU A 1 113 ? 17.804 3.664 -6.388 1.00 90.56 113 GLU A O 1
ATOM 898 N N . LYS A 1 114 ? 17.102 1.583 -5.916 1.00 87.75 114 LYS A N 1
ATOM 899 C CA . LYS A 1 114 ? 17.571 0.999 -7.185 1.00 87.75 114 LYS A CA 1
ATOM 900 C C . LYS A 1 114 ? 16.907 1.650 -8.395 1.00 87.75 114 LYS A C 1
ATOM 902 O O . LYS A 1 114 ? 17.559 1.891 -9.409 1.00 87.75 114 LYS A O 1
ATOM 907 N N . PHE A 1 115 ? 15.610 1.928 -8.297 1.00 84.69 115 PHE A N 1
ATOM 908 C CA . PHE A 1 115 ? 14.845 2.595 -9.342 1.00 84.69 115 PHE A CA 1
ATOM 909 C C . PHE A 1 115 ? 15.307 4.038 -9.532 1.00 84.69 115 PHE A C 1
ATOM 911 O O . PHE A 1 115 ? 15.481 4.478 -10.663 1.00 84.69 115 PHE A O 1
ATOM 918 N N . SER A 1 116 ? 15.561 4.756 -8.441 1.00 82.12 116 SER A N 1
ATOM 919 C CA . SER A 1 116 ? 16.077 6.122 -8.463 1.00 82.12 116 SER A CA 1
ATOM 920 C C . SER A 1 116 ? 17.445 6.175 -9.130 1.00 82.12 116 SER A C 1
ATOM 922 O O . SER A 1 116 ? 17.668 7.035 -9.978 1.00 82.12 116 SER A O 1
ATOM 924 N N . ASP A 1 117 ? 18.346 5.244 -8.812 1.00 81.06 117 ASP A N 1
ATOM 925 C CA . ASP A 1 117 ? 19.668 5.172 -9.442 1.00 81.06 117 ASP A CA 1
ATOM 926 C C . ASP A 1 117 ? 19.583 4.815 -10.933 1.00 81.06 117 ASP A C 1
ATOM 928 O O . ASP A 1 117 ? 20.270 5.424 -11.758 1.00 81.06 117 ASP A O 1
ATOM 932 N N . PHE A 1 118 ? 18.675 3.911 -11.308 1.00 76.88 118 PHE A N 1
ATOM 933 C CA . PHE A 1 118 ? 18.365 3.624 -12.711 1.00 76.88 118 PHE A CA 1
ATOM 934 C C . PHE A 1 118 ? 17.775 4.840 -13.443 1.00 76.88 118 PHE A C 1
ATOM 936 O O . PHE A 1 118 ? 18.132 5.126 -14.582 1.00 76.88 118 PHE A O 1
ATOM 943 N N . PHE A 1 119 ? 16.898 5.611 -12.801 1.00 72.88 119 PHE A N 1
ATOM 944 C CA . PHE A 1 119 ? 16.342 6.819 -13.410 1.00 72.88 119 PHE A CA 1
ATOM 945 C C . PHE A 1 119 ? 17.390 7.928 -13.513 1.00 72.88 119 PHE A C 1
ATOM 947 O O . PHE A 1 119 ? 17.443 8.605 -14.539 1.00 72.88 119 PHE A O 1
ATOM 954 N N . ARG A 1 120 ? 18.286 8.061 -12.528 1.00 72.88 120 ARG A N 1
ATOM 955 C CA . ARG A 1 120 ? 19.421 8.993 -12.581 1.00 72.88 120 ARG A CA 1
ATOM 956 C C . ARG A 1 120 ? 20.349 8.698 -13.756 1.00 72.88 120 ARG A C 1
ATOM 958 O O . ARG A 1 120 ? 20.780 9.646 -14.411 1.00 72.88 120 ARG A O 1
ATOM 965 N N . SER A 1 121 ? 20.624 7.426 -14.065 1.00 67.62 121 SER A N 1
ATOM 966 C CA . SER A 1 121 ? 21.447 7.068 -15.234 1.00 67.62 121 SER A CA 1
ATOM 967 C C . SER A 1 121 ? 20.779 7.454 -16.559 1.00 67.62 121 SER A C 1
ATOM 969 O O . SER A 1 121 ? 21.460 7.865 -17.495 1.00 67.62 121 SER A O 1
ATOM 971 N N . MET A 1 122 ? 19.446 7.454 -16.606 1.00 62.72 122 MET A N 1
ATOM 972 C CA . MET A 1 122 ? 18.651 7.990 -17.717 1.00 62.72 122 MET A CA 1
ATOM 973 C C . MET A 1 122 ? 18.450 9.516 -17.666 1.00 62.72 122 MET A C 1
ATOM 975 O O . MET A 1 122 ? 17.587 10.046 -18.368 1.00 62.72 122 MET A O 1
ATOM 979 N N . GLN A 1 123 ? 19.191 10.241 -16.820 1.00 59.31 123 GLN A N 1
ATOM 980 C CA . GLN A 1 123 ? 19.021 11.685 -16.594 1.00 59.31 123 GLN A CA 1
ATOM 981 C C . GLN A 1 123 ? 17.576 12.066 -16.202 1.00 59.31 123 GLN A C 1
ATOM 983 O O . GLN A 1 123 ? 17.070 13.149 -16.509 1.00 59.31 123 GLN A O 1
ATOM 988 N N . CYS A 1 124 ? 16.889 11.149 -15.525 1.00 64.25 124 CYS A N 1
ATOM 989 C CA . CYS A 1 124 ? 15.550 11.304 -14.977 1.00 64.25 124 CYS A CA 1
ATOM 990 C C . CYS A 1 124 ? 15.593 11.316 -13.450 1.00 64.25 124 CYS A C 1
ATOM 992 O O . CYS A 1 124 ? 16.540 10.854 -12.820 1.00 64.25 124 CYS A O 1
ATOM 994 N N . ALA A 1 125 ? 14.507 11.788 -12.850 1.00 71.38 125 ALA A N 1
ATOM 995 C CA . ALA A 1 125 ? 14.191 11.479 -11.466 1.00 71.38 125 ALA A CA 1
ATOM 996 C C . ALA A 1 125 ? 12.838 10.772 -11.464 1.00 71.38 125 ALA A C 1
ATOM 998 O O . ALA A 1 125 ? 11.878 11.267 -12.060 1.00 71.38 125 ALA A O 1
ATOM 999 N N . GLY A 1 126 ? 12.782 9.608 -10.834 1.00 75.12 126 GLY A N 1
ATOM 1000 C CA . GLY A 1 126 ? 11.568 8.830 -10.667 1.00 75.12 126 GLY A CA 1
ATOM 1001 C C . GLY A 1 126 ? 11.565 8.192 -9.287 1.00 75.12 126 GLY A C 1
ATOM 1002 O O . GLY A 1 126 ? 12.628 7.885 -8.757 1.00 75.12 126 GLY A O 1
ATOM 1003 N N . GLU A 1 127 ? 10.379 8.041 -8.717 1.00 82.19 127 GLU A N 1
ATOM 1004 C CA . GLU A 1 127 ? 10.141 7.500 -7.382 1.00 82.19 127 GLU A CA 1
ATOM 1005 C C . GLU A 1 127 ? 9.169 6.323 -7.490 1.00 82.19 127 GLU A C 1
ATOM 1007 O O . GLU A 1 127 ? 8.219 6.359 -8.280 1.00 82.19 127 GLU A O 1
ATOM 1012 N N . VAL A 1 128 ? 9.404 5.286 -6.695 1.00 87.69 128 VAL A N 1
ATOM 1013 C CA . VAL A 1 128 ? 8.478 4.177 -6.479 1.00 87.69 128 VAL A CA 1
ATOM 1014 C C . VAL A 1 128 ? 7.994 4.239 -5.043 1.00 87.69 128 VAL A C 1
ATOM 1016 O O . VAL A 1 128 ? 8.799 4.218 -4.117 1.00 87.69 128 VAL A O 1
ATOM 1019 N N . ASP A 1 129 ? 6.680 4.282 -4.857 1.00 88.81 129 ASP A N 1
ATOM 1020 C CA . ASP A 1 129 ? 6.068 4.380 -3.541 1.00 88.81 129 ASP A CA 1
ATOM 1021 C C . ASP A 1 129 ? 4.917 3.391 -3.343 1.00 88.81 129 ASP A C 1
ATOM 1023 O O . ASP A 1 129 ? 4.294 2.902 -4.291 1.00 88.81 129 ASP A O 1
ATOM 1027 N N . LEU A 1 130 ? 4.643 3.079 -2.076 1.00 91.19 130 LEU A N 1
ATOM 1028 C CA . LEU A 1 130 ? 3.469 2.312 -1.683 1.00 91.19 130 LEU A CA 1
ATOM 1029 C C . LEU A 1 130 ? 2.275 3.262 -1.594 1.00 91.19 130 LEU A C 1
ATOM 1031 O O . LEU A 1 130 ? 2.200 4.099 -0.698 1.00 91.19 130 LEU A O 1
ATOM 1035 N N . HIS A 1 131 ? 1.335 3.116 -2.514 1.00 87.06 131 HIS A N 1
ATOM 1036 C CA . HIS A 1 131 ? 0.121 3.905 -2.553 1.00 87.06 131 HIS A CA 1
ATOM 1037 C C . HIS A 1 131 ? -1.019 3.212 -1.801 1.00 87.06 131 HIS A C 1
ATOM 1039 O O . HIS A 1 131 ? -1.314 2.045 -2.051 1.00 87.06 131 HIS A O 1
ATOM 1045 N N . SER A 1 132 ? -1.692 3.969 -0.936 1.00 86.12 132 SER A N 1
ATOM 1046 C CA . SER A 1 132 ? -3.042 3.682 -0.454 1.00 86.12 132 SER A CA 1
ATOM 1047 C C . SER A 1 132 ? -3.777 5.004 -0.192 1.00 86.12 132 SER A C 1
ATOM 1049 O O . SER A 1 132 ? -3.139 5.997 0.163 1.00 86.12 132 SER A O 1
ATOM 1051 N N . GLU A 1 133 ? -5.096 5.037 -0.396 1.00 80.94 133 GLU A N 1
ATOM 1052 C CA . GLU A 1 133 ? -5.960 6.173 -0.028 1.00 80.94 133 GLU A CA 1
ATOM 1053 C C . GLU A 1 133 ? -6.430 6.082 1.431 1.00 80.94 133 GLU A C 1
ATOM 1055 O O . GLU A 1 133 ? -6.618 7.106 2.088 1.00 80.94 133 GLU A O 1
ATOM 1060 N N . ASN A 1 134 ? -6.563 4.858 1.949 1.00 82.31 134 ASN A N 1
ATOM 1061 C CA . ASN A 1 134 ? -6.995 4.562 3.308 1.00 82.31 134 ASN A CA 1
ATOM 1062 C C . ASN A 1 134 ? -6.177 3.388 3.864 1.00 82.31 134 ASN A C 1
ATOM 1064 O O . ASN A 1 134 ? -6.102 2.318 3.260 1.00 82.31 134 ASN A O 1
ATOM 1068 N N . GLU A 1 135 ? -5.562 3.563 5.032 1.00 79.56 135 GLU A N 1
ATOM 1069 C CA . GLU A 1 135 ? -4.694 2.533 5.607 1.00 79.56 135 GLU A CA 1
ATOM 1070 C C . GLU A 1 135 ? -5.427 1.276 6.108 1.00 79.56 135 GLU A C 1
ATOM 1072 O O . GLU A 1 135 ? -4.774 0.301 6.488 1.00 79.56 135 GLU A O 1
ATOM 1077 N N . GLU A 1 136 ? -6.758 1.307 6.167 1.00 80.12 136 GLU A N 1
ATOM 1078 C CA . GLU A 1 136 ? -7.594 0.159 6.538 1.00 80.12 136 GLU A CA 1
ATOM 1079 C C . GLU A 1 136 ? -8.111 -0.620 5.316 1.00 80.12 136 GLU A C 1
ATOM 1081 O O . GLU A 1 136 ? -8.584 -1.748 5.453 1.00 80.12 136 GLU A O 1
ATOM 1086 N N . GLU A 1 137 ? -7.979 -0.064 4.107 1.00 86.19 137 GLU A N 1
ATOM 1087 C CA . GLU A 1 137 ? -8.380 -0.714 2.855 1.00 86.19 137 GLU A CA 1
ATOM 1088 C C . GLU A 1 137 ? -7.216 -1.526 2.275 1.00 86.19 137 GLU A C 1
ATOM 1090 O O . GLU A 1 137 ? -6.528 -1.129 1.332 1.00 86.19 137 GLU A O 1
ATOM 1095 N N . TYR A 1 138 ? -6.967 -2.688 2.881 1.00 84.19 138 TYR A N 1
ATOM 1096 C CA . TYR A 1 138 ? -5.823 -3.549 2.560 1.00 84.19 138 TYR A CA 1
ATOM 1097 C C . TYR A 1 138 ? -5.755 -3.981 1.083 1.00 84.19 138 TYR A C 1
ATOM 1099 O O . TYR A 1 138 ? -4.665 -4.175 0.549 1.00 84.19 138 TYR A O 1
ATOM 1107 N N . ASP A 1 139 ? -6.897 -4.100 0.405 1.00 84.00 139 ASP A N 1
ATOM 1108 C CA . ASP A 1 139 ? -6.999 -4.457 -1.016 1.00 84.00 139 ASP A CA 1
ATOM 1109 C C . ASP A 1 139 ? -6.624 -3.309 -1.966 1.00 84.00 139 ASP A C 1
ATOM 1111 O O . ASP A 1 139 ? -6.380 -3.548 -3.150 1.00 84.00 139 ASP A O 1
ATOM 1115 N N . LYS A 1 140 ? -6.573 -2.068 -1.467 1.00 87.62 140 LYS A N 1
ATOM 1116 C CA . LYS A 1 140 ? -6.208 -0.876 -2.249 1.00 87.62 140 LYS A CA 1
ATOM 1117 C C . LYS A 1 140 ? -4.724 -0.556 -2.224 1.00 87.62 140 LYS A C 1
ATOM 1119 O O . LYS A 1 140 ? -4.288 0.314 -2.979 1.00 87.62 140 LYS A O 1
ATOM 1124 N N . TYR A 1 141 ? -3.940 -1.254 -1.404 1.00 90.44 141 TYR A N 1
ATOM 1125 C CA . TYR A 1 141 ? -2.494 -1.090 -1.415 1.00 90.44 141 TYR A CA 1
ATOM 1126 C C . TYR A 1 141 ? -1.924 -1.493 -2.776 1.00 90.44 141 TYR A C 1
ATOM 1128 O O . TYR A 1 141 ? -2.073 -2.626 -3.234 1.00 90.44 141 TYR A O 1
ATOM 1136 N N . GLY A 1 142 ? -1.238 -0.554 -3.418 1.00 88.38 142 GLY A N 1
ATOM 1137 C CA . GLY A 1 142 ? -0.627 -0.751 -4.725 1.00 88.38 142 GLY A CA 1
ATOM 1138 C C . GLY A 1 142 ? 0.736 -0.088 -4.808 1.00 88.38 142 GLY A C 1
ATOM 1139 O O . GLY A 1 142 ? 1.013 0.890 -4.122 1.00 88.38 142 GLY A O 1
ATOM 1140 N N . ILE A 1 143 ? 1.603 -0.606 -5.672 1.00 88.50 143 ILE A N 1
ATOM 1141 C CA . ILE A 1 143 ? 2.879 0.046 -5.974 1.00 88.50 143 ILE A CA 1
ATOM 1142 C C . ILE A 1 143 ? 2.629 1.089 -7.060 1.00 88.50 143 ILE A C 1
ATOM 1144 O O . ILE A 1 143 ? 2.048 0.785 -8.106 1.00 88.50 143 ILE A O 1
ATOM 1148 N N . ARG A 1 144 ? 3.074 2.318 -6.817 1.00 83.94 144 ARG A N 1
ATOM 1149 C CA . ARG A 1 144 ? 2.950 3.446 -7.737 1.00 83.94 144 ARG A CA 1
ATOM 1150 C C . ARG A 1 144 ? 4.338 3.903 -8.178 1.00 83.94 144 ARG A C 1
ATOM 1152 O O . ARG A 1 144 ? 5.286 3.871 -7.408 1.00 83.94 144 ARG A O 1
ATOM 1159 N N . ILE A 1 145 ? 4.442 4.316 -9.441 1.00 81.38 145 ILE A N 1
ATOM 1160 C CA . ILE A 1 145 ? 5.656 4.894 -10.027 1.00 81.38 145 ILE A CA 1
ATOM 1161 C C . ILE A 1 145 ? 5.349 6.343 -10.410 1.00 81.38 145 ILE A C 1
ATOM 1163 O O . ILE A 1 145 ? 4.377 6.597 -11.130 1.00 81.38 145 ILE A O 1
ATOM 1167 N N . ARG A 1 146 ? 6.160 7.292 -9.936 1.00 70.50 146 ARG A N 1
ATOM 1168 C CA . ARG A 1 146 ? 6.015 8.737 -10.173 1.00 70.50 146 ARG A CA 1
ATOM 1169 C C . ARG A 1 146 ? 7.265 9.294 -10.858 1.00 70.50 146 ARG A C 1
ATOM 1171 O O . ARG A 1 146 ? 8.379 8.979 -10.466 1.00 70.50 146 ARG A O 1
ATOM 1178 N N . GLU A 1 147 ? 7.090 10.145 -11.868 1.00 69.50 147 GLU A N 1
ATOM 1179 C CA . GLU A 1 147 ? 8.189 10.895 -12.500 1.00 69.50 147 GLU A CA 1
ATOM 1180 C C . GLU A 1 147 ? 8.293 12.284 -11.847 1.00 69.50 147 GLU A C 1
ATOM 1182 O O . GLU A 1 147 ? 7.294 12.997 -11.747 1.00 69.50 147 GLU A O 1
ATOM 1187 N N . LEU A 1 148 ? 9.486 12.667 -11.383 1.00 61.31 148 LEU A N 1
ATOM 1188 C CA . LEU A 1 148 ? 9.705 13.874 -10.573 1.00 61.31 148 LEU A CA 1
ATOM 1189 C C . LEU A 1 148 ? 10.077 15.120 -11.396 1.00 61.31 148 LEU A C 1
ATOM 1191 O O . LEU A 1 148 ? 9.901 16.230 -10.905 1.00 61.31 148 LEU A O 1
ATOM 1195 N N . ASN A 1 149 ? 10.556 14.983 -12.641 1.00 58.78 149 ASN A N 1
ATOM 1196 C CA . ASN A 1 149 ? 11.060 16.122 -13.425 1.00 58.78 149 ASN A CA 1
ATOM 1197 C C . ASN A 1 149 ? 10.418 16.249 -14.812 1.00 58.78 149 ASN A C 1
ATOM 1199 O O . ASN A 1 149 ? 10.556 15.365 -15.655 1.00 58.78 149 ASN A O 1
ATOM 1203 N N . ARG A 1 150 ? 9.814 17.417 -15.083 1.00 58.12 150 ARG A N 1
ATOM 1204 C CA . ARG A 1 150 ? 9.363 17.832 -16.422 1.00 58.12 150 ARG A CA 1
ATOM 1205 C C . ARG A 1 150 ? 10.509 18.514 -17.175 1.00 58.12 150 ARG A C 1
ATOM 1207 O O . ARG A 1 150 ? 10.767 19.697 -16.974 1.00 58.12 150 ARG A O 1
ATOM 1214 N N . CYS A 1 151 ? 11.184 17.786 -18.056 1.00 63.72 151 CYS A N 1
ATOM 1215 C CA . CYS A 1 151 ? 12.142 18.355 -19.017 1.00 63.72 151 CYS A CA 1
ATOM 1216 C C . CYS A 1 151 ? 11.431 18.572 -20.366 1.00 63.72 151 CYS A C 1
ATOM 1218 O O . CYS A 1 151 ? 10.574 17.772 -20.683 1.00 63.72 151 CYS A O 1
ATOM 1220 N N . PRO A 1 152 ? 11.708 19.587 -21.198 1.00 73.00 152 PRO A N 1
ATOM 1221 C CA . PRO A 1 152 ? 10.998 19.757 -22.480 1.00 73.00 152 PRO A CA 1
ATOM 1222 C C . PRO A 1 152 ? 11.258 18.614 -23.482 1.00 73.00 152 PRO A C 1
ATOM 1224 O O . PRO A 1 152 ? 10.359 18.218 -24.224 1.00 73.00 152 PRO A O 1
ATOM 1227 N N . PHE A 1 153 ? 12.459 18.037 -23.458 1.00 78.12 153 PHE A N 1
ATOM 1228 C CA . PHE A 1 153 ? 12.805 16.814 -24.176 1.00 78.12 153 PHE A CA 1
ATOM 1229 C C . PHE A 1 153 ? 13.748 15.954 -23.329 1.00 78.12 153 PHE A C 1
ATOM 1231 O O . PHE A 1 153 ? 14.395 16.454 -22.405 1.00 78.12 153 PHE A O 1
ATOM 1238 N N . ARG A 1 154 ? 13.819 14.663 -23.643 1.00 76.25 154 ARG A N 1
ATOM 1239 C CA . ARG A 1 154 ? 14.621 13.667 -22.937 1.00 76.25 154 ARG A CA 1
ATOM 1240 C C . ARG A 1 154 ? 15.264 12.714 -23.932 1.00 76.25 154 ARG A C 1
ATOM 1242 O O . ARG A 1 154 ? 14.605 12.283 -24.872 1.00 76.25 154 ARG A O 1
ATOM 1249 N N . VAL A 1 155 ? 16.527 12.370 -23.709 1.00 81.00 155 VAL A N 1
ATOM 1250 C CA . VAL A 1 155 ? 17.247 11.367 -24.499 1.00 81.00 155 VAL A CA 1
ATOM 1251 C C . VAL A 1 155 ? 17.581 10.196 -23.590 1.00 81.00 155 VAL A C 1
ATOM 1253 O O . VAL A 1 155 ? 18.080 10.386 -22.486 1.00 81.00 155 VAL A O 1
ATOM 1256 N N . VAL A 1 156 ? 17.258 9.000 -24.050 1.00 76.69 156 VAL A N 1
ATOM 1257 C CA . VAL A 1 156 ? 17.399 7.747 -23.324 1.00 76.69 156 VAL A CA 1
ATOM 1258 C C . VAL A 1 156 ? 18.215 6.816 -24.214 1.00 76.69 156 VAL A C 1
ATOM 1260 O O . VAL A 1 156 ? 17.768 6.496 -25.314 1.00 76.69 156 VAL A O 1
ATOM 1263 N N . ASP A 1 157 ? 19.399 6.414 -23.757 1.00 80.88 157 ASP A N 1
ATOM 1264 C CA . ASP A 1 157 ? 20.317 5.546 -24.504 1.00 80.88 157 ASP A CA 1
ATOM 1265 C C . ASP A 1 157 ? 20.595 4.250 -23.728 1.00 80.88 157 ASP A C 1
ATOM 1267 O O . ASP A 1 157 ? 20.530 4.228 -22.500 1.00 80.88 157 ASP A O 1
ATOM 1271 N N . GLU A 1 158 ? 20.853 3.163 -24.453 1.00 71.69 158 GLU A N 1
ATOM 1272 C CA . GLU A 1 158 ? 21.314 1.857 -23.947 1.00 71.69 158 GLU A CA 1
ATOM 1273 C C . GLU A 1 158 ? 20.537 1.207 -22.774 1.00 71.69 158 GLU A C 1
ATOM 1275 O O . GLU A 1 158 ? 21.050 0.288 -22.133 1.00 71.69 158 GLU A O 1
ATOM 1280 N N . ILE A 1 159 ? 19.275 1.579 -22.514 1.00 66.62 159 ILE A N 1
ATOM 1281 C CA . ILE A 1 159 ? 18.510 1.066 -21.346 1.00 66.62 159 ILE A CA 1
ATOM 1282 C C . ILE A 1 159 ? 18.352 -0.446 -21.317 1.00 66.62 159 ILE A C 1
ATOM 1284 O O . ILE A 1 159 ? 18.015 -1.003 -20.281 1.00 66.62 159 ILE A O 1
ATOM 1288 N N . ASN A 1 160 ? 18.482 -1.094 -22.470 1.00 64.12 160 ASN A N 1
ATOM 1289 C CA . ASN A 1 160 ? 18.267 -2.517 -22.644 1.00 64.12 160 ASN A CA 1
ATOM 1290 C C . ASN A 1 160 ? 19.552 -3.348 -22.535 1.00 64.12 160 ASN A C 1
ATOM 1292 O O . ASN A 1 160 ? 19.513 -4.538 -22.834 1.00 64.12 160 ASN A O 1
ATOM 1296 N N . GLN A 1 161 ? 20.685 -2.775 -22.118 1.00 67.19 161 GLN A N 1
ATOM 1297 C CA . GLN A 1 161 ? 21.894 -3.563 -21.870 1.00 67.19 161 GLN A CA 1
ATOM 1298 C C . GLN A 1 161 ? 21.838 -4.293 -20.518 1.00 67.19 161 GLN A C 1
ATOM 1300 O O . GLN A 1 161 ? 21.467 -3.727 -19.496 1.00 67.19 161 GLN A O 1
ATOM 1305 N N . GLY A 1 162 ? 22.233 -5.571 -20.512 1.00 68.75 162 GLY A N 1
ATOM 1306 C CA . GLY A 1 162 ? 22.337 -6.382 -19.291 1.00 68.75 162 GLY A CA 1
ATOM 1307 C C . GLY A 1 162 ? 21.025 -6.997 -18.790 1.00 68.75 162 GLY A C 1
ATOM 1308 O O . GLY A 1 162 ? 21.013 -7.584 -17.711 1.00 68.75 162 GLY A O 1
ATOM 1309 N N . MET A 1 163 ? 19.938 -6.901 -19.561 1.00 72.50 163 MET A N 1
ATOM 1310 C CA . MET A 1 163 ? 18.645 -7.515 -19.244 1.00 72.50 163 MET A CA 1
ATOM 1311 C C . MET A 1 163 ? 18.353 -8.728 -20.137 1.00 72.50 163 MET A C 1
ATOM 1313 O O . MET A 1 163 ? 18.873 -8.862 -21.243 1.00 72.50 163 MET A O 1
ATOM 1317 N N . ASP A 1 164 ? 17.511 -9.642 -19.656 1.00 82.06 164 ASP A N 1
ATOM 1318 C CA . ASP A 1 164 ? 16.972 -10.715 -20.487 1.00 82.06 1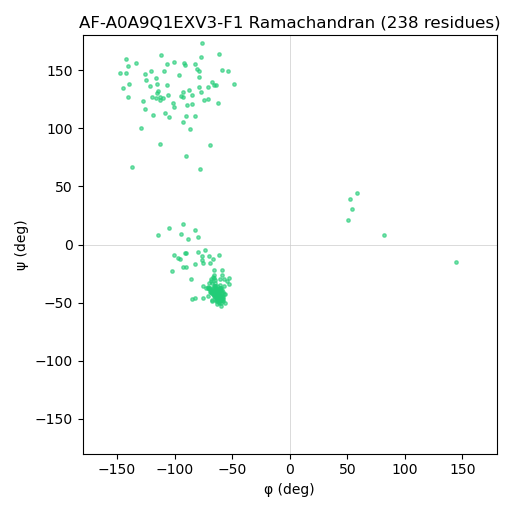64 ASP A CA 1
ATOM 1319 C C . ASP A 1 164 ? 15.847 -10.191 -21.412 1.00 82.06 164 ASP A C 1
ATOM 1321 O O . ASP A 1 164 ? 15.242 -9.147 -21.143 1.00 82.06 164 ASP A O 1
ATOM 1325 N N . PRO A 1 165 ? 15.504 -10.918 -22.494 1.00 81.50 165 PRO A N 1
ATOM 1326 C CA . PRO A 1 165 ? 14.519 -10.454 -23.474 1.00 81.50 165 PRO A CA 1
ATOM 1327 C C . PRO A 1 165 ? 13.113 -10.169 -22.920 1.00 81.50 165 PRO A C 1
ATOM 1329 O O . PRO A 1 165 ? 12.373 -9.385 -23.521 1.00 81.50 165 PRO A O 1
ATOM 1332 N N . VAL A 1 166 ? 12.707 -10.808 -21.814 1.00 83.19 166 VAL A N 1
ATOM 1333 C CA . VAL A 1 166 ? 11.382 -10.595 -21.208 1.00 83.19 166 VAL A CA 1
ATOM 1334 C C . VAL A 1 166 ? 11.364 -9.264 -20.467 1.00 83.19 166 VAL A C 1
ATOM 1336 O O . VAL A 1 166 ? 10.435 -8.471 -20.644 1.00 83.19 166 VAL A O 1
ATOM 1339 N N . ASN A 1 167 ? 12.402 -8.998 -19.677 1.00 79.06 167 ASN A N 1
ATOM 1340 C CA . ASN A 1 167 ? 12.524 -7.754 -18.927 1.00 79.06 167 ASN A CA 1
ATOM 1341 C C . ASN A 1 167 ? 12.764 -6.551 -19.843 1.00 79.06 167 ASN A C 1
ATOM 1343 O O . ASN A 1 167 ? 12.092 -5.534 -19.677 1.00 79.06 167 ASN A O 1
ATOM 1347 N N . GLU A 1 168 ? 13.597 -6.689 -20.879 1.00 77.81 168 GLU A N 1
ATOM 1348 C CA . GLU A 1 168 ? 13.775 -5.634 -21.886 1.00 77.81 168 GLU A CA 1
ATOM 1349 C C . GLU A 1 168 ? 12.441 -5.230 -22.540 1.00 77.81 168 GLU A C 1
ATOM 1351 O O . GLU A 1 168 ? 12.157 -4.043 -22.698 1.00 77.81 168 GLU A O 1
ATOM 1356 N N . ARG A 1 169 ? 11.582 -6.207 -22.873 1.00 82.50 169 ARG A N 1
ATOM 1357 C CA . ARG A 1 169 ? 10.256 -5.944 -23.454 1.00 82.50 169 ARG A CA 1
ATOM 1358 C C . ARG A 1 169 ? 9.343 -5.193 -22.487 1.00 82.50 169 ARG A C 1
ATOM 1360 O O . ARG A 1 169 ? 8.633 -4.285 -22.911 1.00 82.50 169 ARG A O 1
ATOM 1367 N N . ARG A 1 170 ? 9.337 -5.574 -21.206 1.00 81.12 170 ARG A N 1
ATOM 1368 C CA . ARG A 1 170 ? 8.517 -4.913 -20.176 1.00 81.12 170 ARG A CA 1
ATOM 1369 C C . ARG A 1 170 ? 8.962 -3.47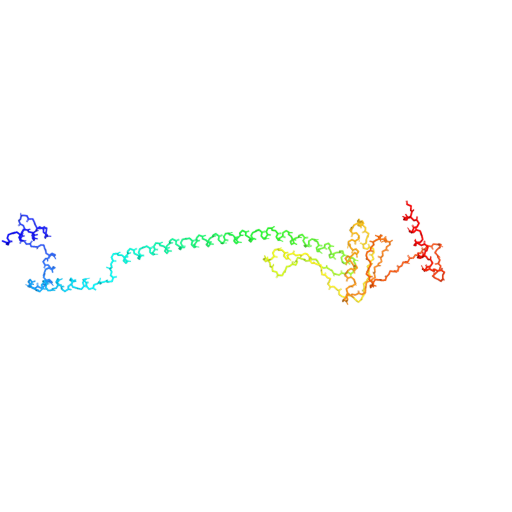4 -19.949 1.00 81.12 170 ARG A C 1
ATOM 1371 O O . ARG A 1 170 ? 8.118 -2.585 -19.919 1.00 81.12 170 ARG A O 1
ATOM 1378 N N . VAL A 1 171 ? 10.270 -3.248 -19.840 1.00 77.31 171 VAL A N 1
ATOM 1379 C CA . VAL A 1 171 ? 10.840 -1.903 -19.695 1.00 77.31 171 VAL A CA 1
ATOM 1380 C C . VAL A 1 171 ? 10.489 -1.046 -20.908 1.00 77.31 171 VAL A C 1
ATOM 1382 O O . VAL A 1 171 ? 10.028 0.079 -20.738 1.00 77.31 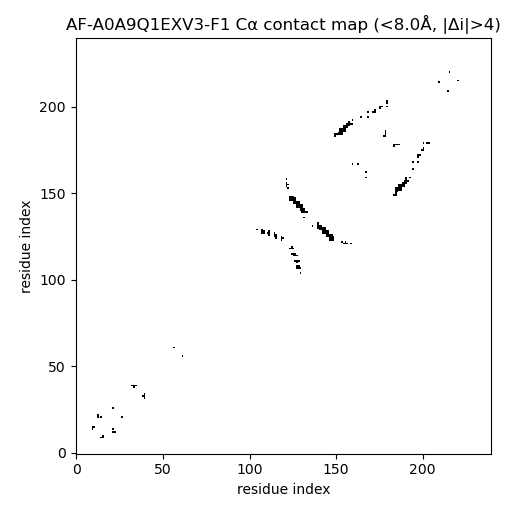171 VAL A O 1
ATOM 1385 N N . PHE A 1 172 ? 10.611 -1.590 -22.122 1.00 80.62 172 PHE A N 1
ATOM 1386 C CA . PHE A 1 172 ? 10.215 -0.880 -23.335 1.00 80.62 172 PHE A CA 1
ATOM 1387 C C . PHE A 1 172 ? 8.732 -0.470 -23.323 1.00 80.62 172 PHE A C 1
ATOM 1389 O O . PHE A 1 172 ? 8.427 0.692 -23.578 1.00 80.62 172 PHE A O 1
ATOM 1396 N N . ASP A 1 173 ? 7.812 -1.383 -22.985 1.00 80.25 173 ASP A N 1
ATOM 1397 C CA . ASP A 1 173 ? 6.372 -1.075 -22.936 1.00 80.25 173 ASP A CA 1
ATOM 1398 C C . ASP A 1 173 ? 6.060 0.023 -21.905 1.00 80.25 173 ASP A C 1
ATOM 1400 O O . ASP A 1 173 ? 5.287 0.942 -22.178 1.00 80.25 173 ASP A O 1
ATOM 1404 N N . ILE A 1 174 ? 6.717 -0.020 -20.742 1.00 76.88 174 ILE A N 1
ATOM 1405 C CA . ILE A 1 174 ? 6.590 1.012 -19.705 1.00 76.88 174 ILE A CA 1
ATOM 1406 C C . ILE A 1 174 ? 7.092 2.369 -20.217 1.00 76.88 174 ILE A C 1
ATOM 1408 O O . ILE A 1 174 ? 6.415 3.382 -20.014 1.00 76.88 174 ILE A O 1
ATOM 1412 N N . VAL A 1 175 ? 8.242 2.403 -20.899 1.00 77.25 175 VAL A N 1
ATOM 1413 C CA . VAL A 1 175 ? 8.807 3.634 -21.477 1.00 77.25 175 VAL A CA 1
ATOM 1414 C C . VAL A 1 175 ? 7.871 4.212 -22.535 1.00 77.25 175 VAL A C 1
ATOM 1416 O O . VAL A 1 175 ? 7.539 5.390 -22.448 1.00 77.25 175 VAL A O 1
ATOM 1419 N N . VAL A 1 176 ? 7.371 3.400 -23.473 1.00 80.38 176 VAL A N 1
ATOM 1420 C CA . VAL A 1 176 ? 6.435 3.851 -24.520 1.00 80.38 176 VAL A CA 1
ATOM 1421 C C . VAL A 1 176 ? 5.143 4.391 -23.910 1.00 80.38 176 VAL A C 1
ATOM 1423 O O . VAL A 1 176 ? 4.742 5.515 -24.208 1.00 80.38 176 VAL A O 1
ATOM 1426 N N . ARG A 1 177 ? 4.515 3.649 -22.988 1.00 77.94 177 ARG A N 1
ATOM 1427 C CA . ARG A 1 177 ? 3.288 4.096 -22.304 1.00 77.94 177 ARG A CA 1
ATOM 1428 C C . ARG A 1 177 ? 3.482 5.375 -21.507 1.00 77.94 177 ARG A C 1
ATOM 1430 O O . ARG A 1 177 ? 2.512 6.095 -21.294 1.00 77.94 177 ARG A O 1
ATOM 1437 N N . THR A 1 178 ? 4.684 5.623 -20.998 1.00 73.38 178 THR A N 1
ATOM 1438 C CA . THR A 1 178 ? 4.981 6.832 -20.226 1.00 73.38 178 THR A CA 1
ATOM 1439 C C . THR A 1 178 ? 5.266 8.003 -21.155 1.00 73.38 178 THR A C 1
ATOM 1441 O O . THR A 1 178 ? 4.679 9.060 -20.969 1.00 73.38 178 THR A O 1
ATOM 1444 N N . ALA A 1 179 ? 6.086 7.800 -22.185 1.00 77.38 179 ALA A N 1
ATOM 1445 C CA . ALA A 1 179 ? 6.497 8.826 -23.135 1.00 77.38 179 ALA A CA 1
ATOM 1446 C C . ALA A 1 179 ? 5.363 9.325 -24.046 1.00 77.38 179 ALA A C 1
ATOM 1448 O O . ALA A 1 179 ? 5.370 10.489 -24.439 1.00 77.38 179 ALA A O 1
ATOM 1449 N N . CYS A 1 180 ? 4.396 8.465 -24.374 1.00 76.12 180 CYS A N 1
ATOM 1450 C CA . CYS A 1 180 ? 3.301 8.775 -25.299 1.00 76.12 180 CYS A CA 1
ATOM 1451 C C . CYS A 1 180 ? 2.028 9.304 -24.605 1.00 76.12 180 CYS A C 1
ATOM 1453 O O . CYS A 1 180 ? 0.953 9.296 -25.198 1.00 76.12 180 CYS A O 1
ATOM 1455 N N . LYS A 1 181 ? 2.099 9.768 -23.349 1.00 73.81 181 LYS A N 1
ATOM 1456 C CA . LYS A 1 181 ? 0.955 10.424 -22.688 1.00 73.81 181 LYS A CA 1
ATOM 1457 C C . LYS A 1 181 ? 0.834 11.874 -23.173 1.00 73.81 181 LYS A C 1
ATOM 1459 O O . LYS A 1 181 ? 1.825 12.569 -23.345 1.00 73.81 181 LYS A O 1
ATOM 1464 N N . GLY A 1 182 ? -0.386 12.392 -23.318 1.00 66.81 182 GLY A N 1
ATOM 1465 C CA . GLY A 1 182 ? -0.617 13.743 -23.867 1.00 66.81 182 GLY A CA 1
ATOM 1466 C C . GLY A 1 182 ? -0.007 14.917 -23.075 1.00 66.81 182 GLY A C 1
ATOM 1467 O O . GLY A 1 182 ? -0.026 16.047 -23.550 1.00 66.81 182 GLY A O 1
ATOM 1468 N N . THR A 1 183 ? 0.526 14.676 -21.874 1.00 66.69 183 THR A N 1
ATOM 1469 C CA . THR A 1 183 ? 1.138 15.693 -21.002 1.00 66.69 183 THR A CA 1
ATOM 1470 C C . THR A 1 183 ? 2.641 15.497 -20.794 1.00 66.69 183 THR A C 1
ATOM 1472 O O . THR A 1 183 ? 3.209 16.137 -19.905 1.00 66.69 183 THR A O 1
ATOM 1475 N N . THR A 1 184 ? 3.277 14.578 -21.523 1.00 67.00 184 THR A N 1
ATOM 1476 C CA . THR A 1 184 ? 4.690 14.231 -21.327 1.00 67.00 184 THR A CA 1
ATOM 1477 C C . THR A 1 184 ? 5.605 14.893 -22.347 1.00 67.00 184 THR A C 1
ATOM 1479 O O . THR A 1 184 ? 5.198 15.335 -23.417 1.00 67.00 184 THR A O 1
ATOM 1482 N N . SER A 1 185 ? 6.864 15.011 -21.952 1.00 74.75 185 SER A N 1
ATOM 1483 C CA . SER A 1 185 ? 7.974 15.576 -22.714 1.00 74.75 185 SER A CA 1
ATOM 1484 C C . SER A 1 185 ? 8.263 14.810 -24.003 1.00 74.75 185 SER A C 1
ATOM 1486 O O . SER A 1 185 ? 7.876 13.654 -24.128 1.00 74.75 185 SER A O 1
ATOM 1488 N N . GLN A 1 186 ? 9.012 15.396 -24.941 1.00 82.38 186 GLN A N 1
ATOM 1489 C CA . GLN A 1 186 ? 9.487 14.640 -26.105 1.00 82.38 186 GLN A CA 1
ATOM 1490 C C . GLN A 1 186 ? 10.570 13.630 -25.686 1.00 82.38 186 GLN A C 1
ATOM 1492 O O . GLN A 1 186 ? 11.577 14.029 -25.110 1.00 82.38 186 GLN A O 1
ATOM 1497 N N . TYR A 1 187 ? 10.400 12.343 -25.999 1.00 84.00 187 TYR A N 1
ATOM 1498 C CA . TYR A 1 187 ? 11.387 11.293 -25.708 1.00 84.00 187 TYR A CA 1
ATOM 1499 C C . TYR A 1 187 ? 12.128 10.855 -26.977 1.00 84.00 187 TYR A C 1
ATOM 1501 O O . TYR A 1 187 ? 11.512 10.474 -27.971 1.00 84.00 187 TYR A O 1
ATOM 1509 N N . PHE A 1 188 ? 13.456 10.841 -26.917 1.00 86.75 188 PHE A N 1
ATOM 1510 C CA . PHE A 1 188 ? 14.336 10.208 -27.891 1.00 86.75 188 PHE A CA 1
ATOM 1511 C C . PHE A 1 188 ? 14.877 8.923 -27.280 1.00 86.75 188 PHE A C 1
ATOM 1513 O O . PHE A 1 188 ? 15.678 8.970 -26.352 1.00 86.75 188 PHE A O 1
ATOM 1520 N N . PHE A 1 189 ? 14.432 7.782 -27.796 1.00 83.44 189 PHE A N 1
ATOM 1521 C CA . PHE A 1 189 ? 14.933 6.480 -27.379 1.00 83.44 189 PHE A CA 1
ATOM 1522 C C . PHE A 1 189 ? 15.939 5.953 -28.403 1.00 83.44 189 PHE A C 1
ATOM 1524 O O . PHE A 1 189 ? 15.594 5.755 -29.570 1.00 83.44 189 PHE A O 1
ATOM 1531 N N . ILE A 1 190 ? 17.175 5.741 -27.964 1.00 85.25 190 ILE A N 1
ATOM 1532 C CA . ILE A 1 190 ? 18.277 5.228 -28.771 1.00 85.25 190 ILE A CA 1
ATOM 1533 C C . ILE A 1 190 ? 18.618 3.842 -28.236 1.00 85.25 190 ILE A C 1
ATOM 1535 O O . ILE A 1 190 ? 18.810 3.636 -27.041 1.00 85.25 190 ILE A O 1
ATOM 1539 N N . THR A 1 191 ? 18.634 2.854 -29.125 1.00 79.25 191 THR A N 1
ATOM 1540 C CA . THR A 1 191 ? 19.063 1.508 -28.762 1.00 79.25 191 THR A CA 1
ATOM 1541 C C . THR A 1 191 ? 19.807 0.852 -29.920 1.00 79.25 191 THR A C 1
ATOM 1543 O O . THR A 1 191 ? 19.332 0.904 -31.061 1.00 79.25 191 THR A O 1
ATOM 1546 N N . PRO A 1 192 ? 20.951 0.194 -29.655 1.00 76.75 192 PRO A N 1
ATOM 1547 C CA . PRO A 1 192 ? 21.637 -0.613 -30.659 1.00 76.75 192 PRO A CA 1
ATOM 1548 C C . PRO A 1 192 ? 20.937 -1.962 -30.898 1.00 76.75 192 PRO A C 1
ATOM 1550 O O . PRO A 1 192 ? 21.238 -2.650 -31.874 1.00 76.75 192 PRO A O 1
ATOM 1553 N N . LYS A 1 193 ? 20.002 -2.362 -30.021 1.00 72.69 193 LYS A N 1
ATOM 1554 C CA . LYS A 1 193 ? 19.322 -3.661 -30.049 1.00 72.69 193 LYS A CA 1
ATOM 1555 C C . LYS A 1 193 ? 17.819 -3.468 -30.226 1.00 72.69 193 LYS A C 1
AT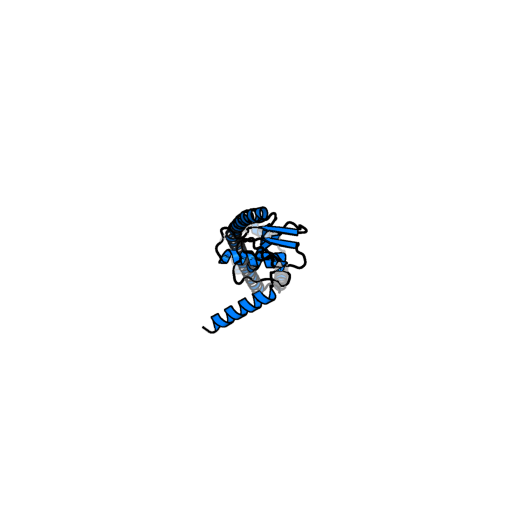OM 1557 O O . LYS A 1 193 ? 17.116 -3.037 -29.318 1.00 72.69 193 LYS A O 1
ATOM 1562 N N . VAL A 1 194 ? 17.312 -3.862 -31.392 1.00 67.00 194 VAL A N 1
ATOM 1563 C CA . VAL A 1 194 ? 15.872 -3.860 -31.677 1.00 67.00 194 VAL A CA 1
ATOM 1564 C C . VAL A 1 194 ? 15.283 -5.209 -31.275 1.00 67.00 194 VAL A C 1
ATOM 1566 O O . VAL A 1 194 ? 15.549 -6.228 -31.916 1.00 67.00 194 VAL A O 1
ATOM 1569 N N . LEU A 1 195 ? 14.471 -5.227 -30.216 1.00 68.19 195 LEU A N 1
ATOM 1570 C CA . LEU A 1 195 ? 13.644 -6.391 -29.908 1.00 68.19 195 LEU A CA 1
ATOM 1571 C C . LEU A 1 195 ? 12.565 -6.565 -30.980 1.00 68.19 195 LEU A C 1
ATOM 1573 O O . LEU A 1 195 ? 11.947 -5.606 -31.438 1.00 68.19 195 LEU A O 1
ATOM 1577 N N . GLN A 1 196 ? 12.315 -7.811 -31.369 1.00 73.44 196 GLN A N 1
ATOM 1578 C CA . GLN A 1 196 ? 11.260 -8.134 -32.326 1.00 73.44 196 GLN A CA 1
ATOM 1579 C C . GLN A 1 196 ? 9.886 -8.135 -31.646 1.00 73.44 196 GLN A C 1
ATOM 1581 O O . GLN A 1 196 ? 9.756 -8.515 -30.480 1.00 73.44 196 GLN A O 1
ATOM 1586 N N . ASN A 1 197 ? 8.842 -7.784 -32.402 1.00 78.38 197 ASN A N 1
ATOM 1587 C CA . ASN A 1 197 ? 7.446 -7.796 -31.946 1.00 78.38 197 ASN A CA 1
ATOM 1588 C C . ASN A 1 197 ? 7.206 -6.904 -30.717 1.00 78.38 197 ASN A C 1
ATOM 1590 O O . ASN A 1 197 ? 6.575 -7.338 -29.751 1.00 78.38 197 ASN A O 1
ATOM 1594 N N . LEU A 1 198 ? 7.765 -5.693 -30.734 1.00 78.25 198 LEU A N 1
ATOM 1595 C CA . LEU A 1 198 ? 7.445 -4.645 -29.769 1.00 78.25 198 LEU A CA 1
ATOM 1596 C C . LEU A 1 198 ? 6.145 -3.931 -30.158 1.00 78.25 198 LEU A C 1
ATOM 1598 O O . LEU A 1 198 ? 5.807 -3.835 -31.339 1.00 78.25 198 LEU A O 1
ATOM 1602 N N . THR A 1 199 ? 5.434 -3.423 -29.156 1.00 81.44 199 THR A N 1
ATOM 1603 C CA . THR A 1 199 ? 4.241 -2.595 -29.349 1.00 81.44 199 THR A CA 1
ATOM 1604 C C . THR A 1 199 ? 4.672 -1.151 -29.561 1.00 81.44 199 THR A C 1
ATOM 1606 O O . THR A 1 199 ? 5.325 -0.575 -28.697 1.00 81.44 199 THR A O 1
ATOM 1609 N N . TYR A 1 200 ? 4.309 -0.561 -30.695 1.00 84.31 200 TYR A N 1
ATOM 1610 C CA . TYR A 1 200 ? 4.582 0.844 -30.993 1.00 84.31 200 TYR A CA 1
ATOM 1611 C C . TYR A 1 200 ? 3.282 1.640 -30.880 1.00 84.31 200 TYR A C 1
ATOM 1613 O O . TYR A 1 200 ? 2.241 1.168 -31.334 1.00 84.31 200 TYR A O 1
ATOM 1621 N N . ALA A 1 201 ? 3.346 2.816 -30.261 1.00 85.56 201 ALA A N 1
ATOM 1622 C CA . ALA A 1 201 ? 2.235 3.764 -30.227 1.00 85.56 201 ALA A CA 1
ATOM 1623 C C . ALA A 1 201 ? 2.204 4.602 -31.518 1.00 85.56 201 ALA A C 1
ATOM 1625 O O . ALA A 1 201 ? 3.245 4.782 -32.156 1.00 85.56 201 ALA A O 1
ATOM 1626 N N . ASP A 1 202 ? 1.039 5.134 -31.892 1.00 85.25 202 ASP A N 1
ATOM 1627 C CA . ASP A 1 202 ? 0.871 5.921 -33.125 1.00 85.25 202 ASP A CA 1
ATOM 1628 C C . ASP A 1 202 ? 1.648 7.250 -33.080 1.00 85.25 202 ASP A C 1
ATOM 1630 O O . ASP A 1 202 ? 2.076 7.773 -34.109 1.00 85.25 202 ASP A O 1
ATOM 1634 N N . GLU A 1 203 ? 1.888 7.776 -31.880 1.00 86.94 203 GLU A N 1
ATOM 1635 C CA . GLU A 1 203 ? 2.673 8.985 -31.626 1.00 86.94 203 GLU A CA 1
ATOM 1636 C C . GLU A 1 203 ? 4.188 8.750 -31.758 1.00 86.94 203 GLU A C 1
ATOM 1638 O O . GLU A 1 203 ? 4.978 9.698 -31.733 1.00 86.94 203 GLU A O 1
ATOM 1643 N N . MET A 1 204 ? 4.623 7.493 -31.884 1.00 86.94 204 MET A N 1
ATOM 1644 C CA . MET A 1 204 ? 6.034 7.134 -31.930 1.00 86.94 204 MET A CA 1
ATOM 1645 C C . MET A 1 204 ? 6.585 7.196 -33.358 1.00 86.94 204 MET A C 1
ATOM 1647 O O . MET A 1 204 ? 6.041 6.615 -34.294 1.00 86.94 204 MET A O 1
ATOM 1651 N N . THR A 1 205 ? 7.745 7.837 -33.525 1.00 87.19 205 THR A N 1
ATOM 1652 C CA . THR A 1 205 ? 8.502 7.823 -34.786 1.00 87.19 205 THR A CA 1
ATOM 1653 C C . THR A 1 205 ? 9.776 7.001 -34.626 1.00 87.19 205 THR A C 1
ATOM 1655 O O . THR A 1 205 ? 10.578 7.255 -33.731 1.00 87.19 205 THR A O 1
ATOM 1658 N N . VAL A 1 206 ? 9.982 6.017 -35.506 1.00 85.19 206 VAL A N 1
ATOM 1659 C CA . VAL A 1 206 ? 11.165 5.144 -35.485 1.00 85.19 206 VAL A CA 1
ATOM 1660 C C . VAL A 1 206 ? 12.173 5.592 -36.541 1.00 85.19 206 VAL A C 1
ATOM 1662 O O . VAL A 1 206 ? 11.879 5.593 -37.738 1.00 85.19 206 VAL A O 1
ATOM 1665 N N . HIS A 1 207 ? 13.390 5.912 -36.102 1.00 85.44 207 HIS A N 1
ATOM 1666 C CA . HIS A 1 207 ? 14.518 6.215 -36.980 1.00 85.44 207 HIS A CA 1
ATOM 1667 C C . HIS A 1 207 ? 15.547 5.084 -36.939 1.00 85.44 207 HIS A C 1
ATOM 1669 O O . HIS A 1 207 ? 16.214 4.873 -35.931 1.00 85.44 207 HIS A O 1
ATOM 1675 N N . CYS A 1 208 ? 15.711 4.370 -38.053 1.00 80.69 208 CYS A N 1
ATOM 1676 C CA . CYS A 1 208 ? 16.737 3.335 -38.173 1.00 80.69 208 CYS A CA 1
ATOM 1677 C C . CYS A 1 208 ? 18.019 3.923 -38.775 1.00 80.69 208 CYS A C 1
ATOM 1679 O O . CYS A 1 208 ? 18.087 4.157 -39.986 1.00 80.69 208 CYS A O 1
ATOM 1681 N N . VAL A 1 209 ? 19.043 4.121 -37.946 1.00 80.25 209 VAL A N 1
ATOM 1682 C CA . VAL A 1 209 ? 20.364 4.579 -38.392 1.00 80.25 209 VAL A CA 1
ATOM 1683 C C . VAL A 1 209 ? 21.221 3.367 -38.734 1.00 80.25 209 VAL A C 1
ATOM 1685 O O . VAL A 1 209 ? 21.478 2.513 -37.893 1.00 80.25 209 VAL A O 1
ATOM 1688 N N . HIS A 1 210 ? 21.671 3.294 -39.981 1.00 76.62 210 HIS A N 1
ATOM 1689 C CA . HIS A 1 210 ? 22.614 2.280 -40.434 1.00 76.62 210 HIS A CA 1
ATOM 1690 C C . HIS A 1 210 ? 23.904 3.000 -40.840 1.00 76.62 210 HIS A C 1
ATOM 1692 O O . HIS A 1 210 ? 23.858 4.066 -41.448 1.00 76.62 210 HIS A O 1
ATOM 1698 N N . ASN A 1 211 ? 25.060 2.447 -40.483 1.00 75.25 211 ASN A N 1
ATOM 1699 C CA . ASN A 1 211 ? 26.358 3.012 -40.855 1.00 75.25 211 ASN A CA 1
ATOM 1700 C C . ASN A 1 211 ? 27.305 1.891 -41.299 1.00 75.25 211 ASN A C 1
ATOM 1702 O O . ASN A 1 211 ? 28.248 1.530 -40.602 1.00 75.25 211 ASN A O 1
ATOM 1706 N N . GLY A 1 212 ? 26.979 1.264 -42.431 1.00 80.94 212 GLY A N 1
ATOM 1707 C CA . GLY A 1 212 ? 27.762 0.172 -43.008 1.00 80.94 212 GLY A CA 1
ATOM 1708 C C . GLY A 1 212 ? 28.485 0.592 -44.286 1.00 80.94 212 GLY A C 1
ATOM 1709 O O . GLY A 1 212 ? 27.957 1.379 -45.068 1.00 80.94 212 GLY A O 1
ATOM 1710 N N . LEU A 1 213 ? 29.651 -0.010 -44.546 1.00 79.00 213 LEU A N 1
ATOM 1711 C CA . LEU A 1 213 ? 30.479 0.222 -45.744 1.00 79.00 213 LEU A CA 1
ATOM 1712 C C . LEU A 1 213 ? 29.726 0.062 -47.078 1.00 79.00 213 LEU A C 1
ATOM 1714 O O . LEU A 1 213 ? 30.082 0.696 -48.065 1.00 79.00 213 LEU A O 1
ATOM 1718 N N . GLN A 1 214 ? 28.688 -0.776 -47.116 1.00 81.12 214 GLN A N 1
ATOM 1719 C CA . GLN A 1 214 ? 27.868 -1.034 -48.308 1.00 81.12 214 GLN A CA 1
ATOM 1720 C C . GLN A 1 214 ? 26.495 -0.352 -48.257 1.00 81.12 214 GLN A C 1
ATOM 1722 O O . GLN A 1 214 ? 25.590 -0.704 -49.019 1.00 81.12 214 GLN A O 1
ATOM 1727 N N . MET A 1 215 ? 26.293 0.593 -47.338 1.00 78.81 215 MET A N 1
ATOM 1728 C CA . MET A 1 215 ? 24.996 1.231 -47.201 1.00 78.81 215 MET A CA 1
ATOM 1729 C C . MET A 1 215 ? 24.705 2.149 -48.390 1.00 78.81 215 MET A C 1
ATOM 1731 O O . MET A 1 215 ? 25.541 2.937 -48.832 1.00 78.81 215 MET A O 1
ATOM 1735 N N . LEU A 1 216 ? 23.478 2.062 -48.901 1.00 79.19 216 LEU A N 1
ATOM 1736 C CA . LEU A 1 216 ? 23.003 2.972 -49.930 1.00 79.19 216 LEU A CA 1
ATOM 1737 C C . LEU A 1 216 ? 22.899 4.401 -49.367 1.00 79.19 216 LEU A C 1
ATOM 1739 O O . LEU A 1 216 ? 22.360 4.584 -48.275 1.00 79.19 216 LEU A O 1
ATOM 1743 N N . PRO A 1 217 ? 23.329 5.424 -50.127 1.00 80.00 217 PRO A N 1
ATOM 1744 C CA . PRO A 1 217 ? 23.031 6.813 -49.805 1.00 80.00 217 PRO A CA 1
ATOM 1745 C C . PRO A 1 217 ? 21.518 7.027 -49.632 1.00 80.00 217 PRO A C 1
ATOM 1747 O O . PRO A 1 217 ? 20.743 6.383 -50.350 1.00 80.00 217 PRO A O 1
ATOM 1750 N N . PRO A 1 218 ? 21.074 7.970 -48.778 1.00 77.31 218 PRO A N 1
ATOM 1751 C CA . PRO A 1 218 ? 19.649 8.229 -48.546 1.00 77.31 218 PRO A CA 1
ATOM 1752 C C . PRO A 1 218 ? 18.850 8.486 -49.831 1.00 77.31 218 PRO A C 1
ATOM 1754 O O . PRO A 1 218 ? 17.718 8.035 -49.960 1.00 77.31 218 PRO A O 1
ATOM 1757 N N . SER A 1 219 ? 19.469 9.127 -50.827 1.00 83.81 219 SER A N 1
ATOM 1758 C CA . SER A 1 219 ? 18.874 9.393 -52.145 1.00 83.81 219 SER A CA 1
ATOM 1759 C C . SER A 1 219 ? 18.583 8.138 -52.975 1.00 83.81 219 SER A C 1
ATOM 1761 O O . SER A 1 219 ? 17.748 8.172 -53.876 1.00 83.81 219 SER A O 1
ATOM 1763 N N . LYS A 1 220 ? 19.264 7.024 -52.687 1.00 84.25 220 LYS A N 1
ATOM 1764 C CA . LYS A 1 220 ? 19.083 5.728 -53.356 1.00 84.25 220 LYS A CA 1
ATOM 1765 C C . LYS A 1 220 ? 18.235 4.755 -52.532 1.00 84.25 220 LYS A C 1
ATOM 1767 O O . L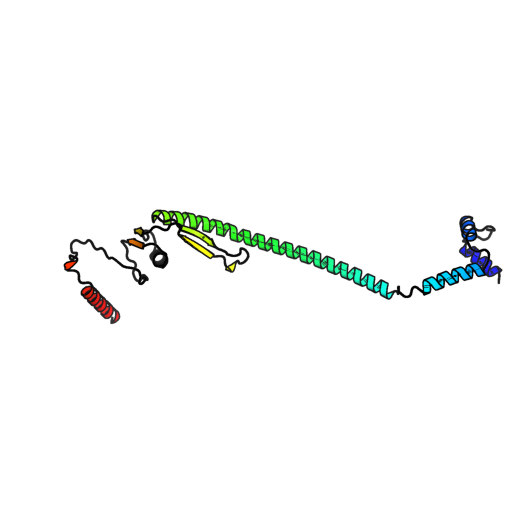YS A 1 220 ? 17.872 3.691 -53.036 1.00 84.25 220 LYS A O 1
ATOM 1772 N N . TRP A 1 221 ? 17.918 5.089 -51.280 1.00 82.56 221 TRP A N 1
ATOM 1773 C CA . TRP A 1 221 ? 17.064 4.271 -50.427 1.00 82.56 221 TRP A CA 1
ATOM 1774 C C . TRP A 1 221 ? 15.590 4.439 -50.807 1.00 82.56 221 TRP A C 1
ATOM 1776 O O . TRP A 1 221 ? 15.083 5.550 -50.937 1.00 82.56 221 TRP A O 1
ATOM 1786 N N . ASN A 1 222 ? 14.870 3.326 -50.966 1.00 84.75 222 ASN A N 1
ATOM 1787 C CA . ASN A 1 222 ? 13.440 3.342 -51.270 1.00 84.75 222 ASN A CA 1
ATOM 1788 C C . ASN A 1 222 ? 12.673 2.433 -50.306 1.00 84.75 222 ASN A C 1
ATOM 1790 O O . ASN A 1 222 ? 12.597 1.214 -50.496 1.00 84.75 222 ASN A O 1
ATOM 1794 N N . LEU A 1 223 ? 12.060 3.057 -49.298 1.00 81.56 223 LEU A N 1
ATOM 1795 C CA . LEU A 1 223 ? 11.302 2.375 -48.251 1.00 81.56 223 LEU A CA 1
ATOM 1796 C C . LEU A 1 223 ? 10.134 1.547 -48.813 1.00 81.56 223 LEU A C 1
ATOM 1798 O O . LEU A 1 223 ? 9.934 0.405 -48.405 1.00 81.56 223 LEU A O 1
ATOM 1802 N N . LYS A 1 224 ? 9.394 2.074 -49.800 1.00 87.19 224 LYS A N 1
ATOM 1803 C CA . LYS A 1 224 ? 8.247 1.370 -50.407 1.00 87.19 224 LYS A CA 1
ATOM 1804 C C . LYS A 1 224 ? 8.690 0.073 -51.084 1.00 87.19 224 LYS A C 1
ATOM 1806 O O . LYS A 1 224 ? 8.050 -0.965 -50.924 1.00 87.19 224 LYS A O 1
ATOM 1811 N N . SER A 1 225 ? 9.793 0.122 -51.826 1.00 86.69 225 SER A N 1
ATOM 1812 C CA . SER A 1 225 ? 10.372 -1.052 -52.483 1.00 86.69 225 SER A CA 1
ATOM 1813 C C . SER A 1 225 ? 10.886 -2.078 -51.472 1.00 86.69 225 SER A C 1
ATOM 1815 O O . SER A 1 225 ? 10.691 -3.277 -51.678 1.00 86.69 225 SER A O 1
ATOM 1817 N N . PHE A 1 226 ? 11.494 -1.627 -50.371 1.00 84.81 226 PHE A N 1
ATOM 1818 C CA . PHE A 1 226 ? 11.946 -2.497 -49.285 1.00 84.81 226 PHE A CA 1
ATOM 1819 C C . PHE A 1 226 ? 10.777 -3.228 -48.603 1.00 84.81 226 PHE A C 1
ATOM 1821 O O . PHE A 1 226 ? 10.787 -4.459 -48.539 1.00 84.81 226 PHE A O 1
ATOM 1828 N N . ILE A 1 227 ? 9.730 -2.500 -48.192 1.00 86.38 227 ILE A N 1
ATOM 1829 C CA . ILE A 1 227 ? 8.540 -3.074 -47.538 1.00 86.38 227 ILE A CA 1
ATOM 1830 C C . ILE A 1 227 ? 7.883 -4.130 -48.434 1.00 86.38 227 ILE A C 1
ATOM 1832 O O . ILE A 1 227 ? 7.623 -5.244 -47.981 1.00 86.38 227 ILE A O 1
ATOM 1836 N N . ARG A 1 228 ? 7.692 -3.834 -49.730 1.00 89.44 228 ARG A N 1
ATOM 1837 C CA . ARG A 1 228 ? 7.116 -4.798 -50.687 1.00 89.44 228 ARG A CA 1
ATOM 1838 C C . ARG A 1 228 ? 7.928 -6.091 -50.775 1.00 89.44 228 ARG A C 1
ATOM 1840 O O . ARG A 1 228 ? 7.347 -7.168 -50.869 1.00 89.44 228 ARG A O 1
ATOM 1847 N N . ARG A 1 229 ? 9.265 -6.004 -50.775 1.00 87.69 229 ARG A N 1
ATOM 1848 C CA . ARG A 1 229 ? 10.142 -7.189 -50.815 1.00 87.69 229 ARG A CA 1
ATOM 1849 C C . ARG A 1 229 ? 10.044 -8.002 -49.524 1.00 87.69 229 ARG A C 1
ATOM 1851 O O . ARG A 1 229 ? 9.968 -9.224 -49.603 1.00 87.69 229 ARG A O 1
ATOM 1858 N N . SER A 1 230 ? 10.006 -7.335 -48.370 1.00 84.75 230 SER A N 1
ATOM 1859 C CA . SER A 1 230 ? 9.848 -7.990 -47.066 1.00 84.75 230 SER A CA 1
ATOM 1860 C C . SER A 1 230 ? 8.512 -8.736 -46.960 1.00 84.75 230 SER A C 1
ATOM 1862 O O . SER A 1 230 ? 8.488 -9.928 -46.666 1.00 84.75 230 SER A O 1
ATOM 1864 N N . GLN A 1 231 ? 7.404 -8.086 -47.334 1.00 86.31 231 GLN A N 1
ATOM 1865 C CA . GLN A 1 231 ? 6.070 -8.699 -47.334 1.00 86.31 231 GLN A CA 1
ATOM 1866 C C . GLN A 1 231 ? 5.975 -9.925 -48.251 1.00 86.31 231 GLN A C 1
ATOM 1868 O O . GLN A 1 231 ? 5.319 -10.902 -47.901 1.00 86.31 231 GLN A O 1
ATOM 1873 N N . ARG A 1 232 ? 6.645 -9.907 -49.413 1.00 87.56 232 ARG A N 1
ATOM 1874 C CA . ARG A 1 232 ? 6.716 -11.081 -50.299 1.00 87.56 232 ARG A CA 1
ATOM 1875 C C . ARG A 1 232 ? 7.450 -12.247 -49.645 1.00 87.56 232 ARG A C 1
ATOM 1877 O O . ARG A 1 232 ? 6.975 -13.370 -49.749 1.00 87.56 232 ARG A O 1
ATOM 1884 N N . LYS A 1 233 ? 8.571 -11.985 -48.963 1.00 82.19 233 LYS A N 1
ATOM 1885 C CA . LYS A 1 233 ? 9.309 -13.022 -48.226 1.00 82.19 233 LYS A CA 1
ATOM 1886 C C . LYS A 1 233 ? 8.478 -13.616 -47.088 1.00 82.19 233 LYS A C 1
ATOM 1888 O O . LYS A 1 233 ? 8.475 -14.828 -46.938 1.00 82.19 233 LYS A O 1
ATOM 1893 N N . LEU A 1 234 ? 7.759 -12.782 -46.336 1.00 78.38 234 LEU A N 1
ATOM 1894 C CA . LEU A 1 234 ? 6.891 -13.236 -45.244 1.00 78.38 234 LEU A CA 1
ATOM 1895 C C . LEU A 1 234 ? 5.733 -14.105 -45.744 1.00 78.38 234 LEU A C 1
ATOM 1897 O O . LEU A 1 234 ? 5.478 -15.146 -45.156 1.00 78.38 234 LEU A O 1
ATOM 1901 N N . LYS A 1 235 ? 5.078 -13.723 -46.850 1.00 79.88 235 LYS A N 1
ATOM 1902 C CA . LYS A 1 235 ? 4.048 -14.565 -47.483 1.00 79.88 235 LYS A CA 1
ATOM 1903 C C . LYS A 1 235 ? 4.617 -15.914 -47.913 1.00 79.88 235 LYS A C 1
ATOM 1905 O O . LYS A 1 235 ? 4.076 -16.946 -47.559 1.00 79.88 235 LYS A O 1
ATOM 1910 N N . HIS A 1 236 ? 5.766 -15.900 -48.584 1.00 75.56 236 HIS A N 1
ATOM 1911 C CA . HIS A 1 236 ? 6.376 -17.128 -49.082 1.00 75.56 236 HIS A CA 1
ATOM 1912 C C . HIS A 1 236 ? 6.835 -18.086 -47.969 1.00 75.56 236 HIS A C 1
ATOM 1914 O O . HIS A 1 236 ? 6.865 -19.290 -48.196 1.00 75.56 236 HIS A O 1
ATOM 1920 N N . ALA A 1 237 ? 7.188 -17.552 -46.795 1.00 72.38 237 ALA A N 1
ATOM 1921 C CA . ALA A 1 237 ? 7.548 -18.321 -45.605 1.00 72.38 237 ALA A CA 1
ATOM 1922 C C . ALA A 1 237 ? 6.336 -18.805 -44.786 1.00 72.38 237 ALA A C 1
ATOM 1924 O O . ALA A 1 237 ? 6.509 -19.665 -43.936 1.00 72.38 237 ALA A O 1
ATOM 1925 N N . ALA A 1 238 ? 5.144 -18.239 -45.002 1.00 68.12 238 ALA A N 1
ATOM 1926 C CA . ALA A 1 238 ? 3.893 -18.696 -44.390 1.00 68.12 238 ALA A CA 1
ATOM 1927 C C . ALA A 1 238 ? 3.169 -19.755 -45.245 1.00 68.12 238 ALA A C 1
ATOM 1929 O O . ALA A 1 238 ? 2.327 -20.483 -44.732 1.00 68.12 238 ALA A O 1
ATOM 1930 N N . ASP A 1 239 ? 3.505 -19.823 -46.537 1.00 63.47 239 ASP A N 1
ATOM 1931 C CA . ASP A 1 239 ? 3.011 -20.820 -47.494 1.00 63.47 239 ASP A CA 1
ATOM 1932 C C . ASP A 1 239 ? 3.876 -22.111 -47.522 1.00 63.47 239 ASP A C 1
ATOM 1934 O O . ASP A 1 239 ? 3.644 -22.986 -48.358 1.00 63.47 239 ASP A O 1
ATOM 1938 N N . GLN A 1 240 ? 4.884 -22.220 -46.642 1.00 49.47 240 GLN A N 1
ATOM 1939 C CA . GLN A 1 240 ? 5.723 -23.408 -46.395 1.00 49.47 240 GLN A CA 1
ATOM 1940 C C . GLN A 1 240 ? 5.484 -23.937 -44.984 1.00 49.47 240 GLN A C 1
ATOM 1942 O O . GLN A 1 240 ? 5.501 -25.178 -44.831 1.00 49.47 240 GLN A O 1
#

pLDDT: mean 81.36, std 10.04, range [49.47, 97.94]

Foldseek 3Di:
DVVVVVVVVCVVLVHDPPDPDRPPVVVVVVVPADPDPVRVVVVVVVVVVVVVVPPPDDPVVVVVVVVVVVVVVVVVVVVVVVVVVVVVVVVVVVVVLCVPVVVVQVVQVVVQVVVQVLQVVQVWGKGWGFDDPDSVPPVRTDIDIGTDDADQEGEGEDSQPPDDLVVSLVVVVVCQVQCPDPPHHHYHYYYPDDDPPHDHDPPDDDDDDDDDPPDDDPVPDDPVVVVVVVVVVVVVVVVD

Nearest PDB structures (foldseek):
  7tve-assembly1_E  TM=5.389E-01  e=1.721E-07  Saccharomyces cerevisiae W303
  8hqs-assembly1_A  TM=3.512E-01  e=1.738E-08  Saccharomyces cerevisiae S288C
  8wjn-assembly1_A  TM=4.021E-01  e=1.414E-07  Saccharomyces cerevisiae S288C
  8i4w-assembly1_A  TM=3.887E-01  e=2.907E-07  Saccharomyces cerevisiae S288C
  7yqh-assembly1_A  TM=3.653E-01  e=8.853E-07  Saccharomyces cerevisiae S288C

InterPro domains:
  IPR027417 P-loop containing nucleoside triphosphate hydrolase [G3DSA:3.40.50.300] (36-211)
  IPR027417 P-loop containing nucleoside triphosphate hydrolase [SSF52540] (58-206)

Organism: Synaphobranchus kaupii (NCBI:txid118154)

Mean predicted aligned error: 17.44 Å

Solvent-accessible surface area (backbone atoms only — not comparable to full-atom values): 14606 Å² total; per-residue (Å²): 117,64,69,64,52,51,52,51,52,31,58,75,67,71,47,59,101,80,65,87,71,76,58,68,73,55,49,61,54,56,69,74,49,68,96,43,72,69,55,47,52,48,52,52,48,51,54,48,52,57,57,66,67,52,78,81,74,45,74,66,56,56,51,51,50,53,52,52,53,50,52,52,52,53,51,50,51,54,50,54,49,52,48,54,50,49,53,52,50,51,50,50,53,51,52,51,47,50,68,53,48,52,59,51,51,54,52,41,50,57,49,21,52,55,45,28,53,56,24,44,75,49,78,41,47,38,47,48,47,84,40,62,97,46,97,84,46,73,88,58,56,42,85,42,79,46,79,73,68,94,49,80,59,48,67,38,66,59,83,62,66,97,56,56,76,68,58,38,50,52,54,48,50,54,50,50,64,54,44,70,37,98,87,50,41,50,69,46,82,47,64,97,70,82,74,79,93,69,88,78,58,93,88,60,81,88,82,88,86,81,92,54,99,83,57,71,55,76,93,72,58,54,67,70,64,50,52,55,53,51,54,52,53,54,52,59,63,70,77,106

Sequence (240 aa):
MCEGLLKKAKDVCNMGQGDVAVPEHLHAAFSQLPGTLDEIDAHLNEERSRAECFTGVSAAVVEEYSKRTREIEDLTQELEEKKRNLDAYRQSISQAKETWLNPLKQLIEQINEKFSDFFRSMQCAGEVDLHSENEEEYDKYGIRIRELNRCPFRVVDEINQGMDPVNERRVFDIVVRTACKGTTSQYFFITPKVLQNLTYADEMTVHCVHNGLQMLPPSKWNLKSFIRRSQRKLKHAADQ